Protein AF-A0A9E1PC03-F1 (afdb_monomer)

Mean predicted aligned error: 8.48 Å

Nearest PDB structures (foldseek):
  6hwp-assembly1_A  TM=2.638E-01  e=1.165E+00  synthetic construct
  6veh-assembly1_A  TM=3.473E-01  e=3.359E+00  synthetic construct
  7p0h-assembly2_B  TM=2.849E-01  e=3.219E+00  synthetic construct
  7q1f-assembly1_D  TM=3.311E-01  e=5.351E+00  synthetic construct

Solvent-accessible surface area (backbone atoms only — not comparable to full-atom values): 17949 Å² total; per-residue (Å²): 142,69,68,69,62,56,54,52,51,52,50,50,51,51,52,50,50,51,52,50,51,49,52,53,49,52,52,52,51,49,53,48,42,52,50,21,54,71,41,91,46,65,68,41,26,48,53,24,49,67,71,47,50,83,50,56,58,71,60,43,50,73,68,37,57,79,38,44,80,50,59,71,69,46,15,48,52,44,43,50,38,52,52,33,30,18,59,70,70,71,42,59,80,61,52,76,82,47,83,52,58,67,68,58,52,53,28,49,52,46,62,76,70,62,85,60,78,60,77,79,57,73,67,33,48,56,44,33,58,38,87,87,50,55,58,48,57,18,28,55,21,41,64,60,36,95,74,76,58,73,67,45,56,54,44,70,74,70,46,74,59,52,36,98,84,68,37,44,46,54,47,37,52,31,39,55,75,71,64,50,62,77,76,43,62,66,21,69,78,43,89,49,62,67,48,30,42,36,36,53,52,48,38,46,74,68,71,48,92,68,87,75,86,61,90,50,69,68,50,36,49,55,41,46,27,55,58,67,51,32,43,70,59,24,64,75,57,19,53,42,98,87,62,32,53,35,60,56,42,43,51,46,22,35,67,55,37,46,71,68,39,50,56,48,49,47,56,39,56,63,68,61,33,49,91,50,76,63,57,64,51,52,50,44,40,72,78,42,43,78,57,49,43,51,56,67,68,82,27,66,79,43,74,72,40,33,43,52,47,44,42,41,49,54,48,40,52,44,56,73,76,99

pLDDT: mean 88.09, std 9.36, range [45.97, 97.94]

Structure (mmCIF, N/CA/C/O backbone):
data_AF-A0A9E1PC03-F1
#
_entry.id   AF-A0A9E1PC03-F1
#
loop_
_atom_site.group_PDB
_atom_site.id
_atom_site.type_symbol
_atom_site.label_atom_id
_atom_site.label_alt_id
_atom_site.label_comp_id
_atom_site.label_asym_id
_atom_site.label_entity_id
_atom_site.label_seq_id
_atom_site.pdbx_PDB_ins_code
_atom_site.Cartn_x
_atom_site.Cartn_y
_atom_site.Cartn_z
_atom_site.occupancy
_atom_site.B_iso_or_equiv
_atom_site.auth_seq_id
_atom_site.auth_comp_id
_atom_site.auth_asym_id
_atom_site.auth_atom_id
_atom_site.pdbx_PDB_model_num
ATOM 1 N N . MET A 1 1 ? -4.722 28.183 -66.047 1.00 45.97 1 MET A N 1
ATOM 2 C CA . MET A 1 1 ? -3.967 27.018 -65.519 1.00 45.97 1 MET A CA 1
ATOM 3 C C . MET A 1 1 ? -2.567 27.393 -64.982 1.00 45.97 1 MET A C 1
ATOM 5 O O . MET A 1 1 ? -1.606 26.719 -65.313 1.00 45.97 1 MET A O 1
ATOM 9 N N . LYS A 1 2 ? -2.400 28.440 -64.149 1.00 49.91 2 LYS A N 1
ATOM 10 C CA . LYS A 1 2 ? -1.081 28.790 -63.550 1.00 49.91 2 LYS A CA 1
ATOM 11 C C . LYS A 1 2 ? -1.052 28.810 -62.011 1.00 49.91 2 LYS A C 1
ATOM 13 O O . LYS A 1 2 ? 0.023 28.731 -61.433 1.00 49.91 2 LYS A O 1
ATOM 18 N N . HIS A 1 3 ? -2.209 28.836 -61.342 1.00 50.75 3 HIS A N 1
ATOM 19 C CA . HIS A 1 3 ? -2.285 28.911 -59.874 1.00 50.75 3 HIS A CA 1
ATOM 20 C C . HIS A 1 3 ? -2.248 27.549 -59.160 1.00 50.75 3 HIS A C 1
ATOM 22 O O . HIS A 1 3 ? -1.838 27.482 -58.008 1.00 50.75 3 HIS A O 1
ATOM 28 N N . THR A 1 4 ? -2.596 26.451 -59.838 1.00 53.56 4 THR A N 1
ATOM 29 C CA . THR A 1 4 ? -2.569 25.097 -59.252 1.00 53.56 4 THR A CA 1
ATOM 30 C C . THR A 1 4 ? -1.152 24.537 -59.089 1.00 53.56 4 THR A C 1
ATOM 32 O O . THR A 1 4 ? -0.886 23.826 -58.126 1.00 53.56 4 THR A O 1
ATOM 35 N N . SER A 1 5 ? -0.212 24.902 -59.969 1.00 59.81 5 SER A N 1
ATOM 36 C CA . SER A 1 5 ? 1.187 24.449 -59.883 1.00 59.81 5 SER A CA 1
ATOM 37 C C . SER A 1 5 ? 1.949 25.108 -58.727 1.00 59.81 5 SER A C 1
ATOM 39 O O . SER A 1 5 ? 2.673 24.427 -58.010 1.00 59.81 5 SER A O 1
ATOM 41 N N . LEU A 1 6 ? 1.752 26.409 -58.501 1.00 58.31 6 LEU A N 1
ATOM 42 C CA . LEU A 1 6 ? 2.493 27.170 -57.488 1.00 58.31 6 LEU A CA 1
ATOM 43 C C . LEU A 1 6 ? 2.034 26.827 -56.060 1.00 58.31 6 LEU A C 1
ATOM 45 O O . LEU A 1 6 ? 2.862 26.685 -55.164 1.00 58.31 6 LEU A O 1
ATOM 49 N N . ALA A 1 7 ? 0.729 26.597 -55.875 1.00 64.44 7 ALA A N 1
ATOM 50 C CA . ALA A 1 7 ? 0.177 26.085 -54.622 1.00 64.44 7 ALA A CA 1
ATOM 51 C C . ALA A 1 7 ? 0.680 24.663 -54.310 1.00 64.44 7 ALA A C 1
ATOM 53 O O . ALA A 1 7 ? 1.061 24.389 -53.177 1.00 64.44 7 ALA A O 1
ATOM 54 N N . SER A 1 8 ? 0.763 23.781 -55.317 1.00 68.00 8 SER A N 1
ATOM 55 C CA . SER A 1 8 ? 1.315 22.431 -55.144 1.00 68.00 8 SER A CA 1
ATOM 56 C C . SER A 1 8 ? 2.792 22.453 -54.739 1.00 68.00 8 SER A C 1
ATOM 58 O O . SER A 1 8 ? 3.179 21.688 -53.865 1.00 68.00 8 SER A O 1
ATOM 60 N N . PHE A 1 9 ? 3.611 23.334 -55.325 1.00 70.00 9 PHE A N 1
ATOM 61 C CA . PHE A 1 9 ? 5.022 23.477 -54.942 1.00 70.00 9 PHE A CA 1
ATOM 62 C C . PHE A 1 9 ? 5.188 24.013 -53.516 1.00 70.00 9 PHE A C 1
ATOM 64 O O . PHE A 1 9 ? 6.003 23.489 -52.760 1.00 70.00 9 PHE A O 1
ATOM 71 N N . ALA A 1 10 ? 4.396 25.016 -53.126 1.00 74.50 10 ALA A N 1
ATOM 72 C CA . ALA A 1 10 ? 4.431 25.561 -51.772 1.00 74.50 10 ALA A CA 1
ATOM 73 C C . ALA A 1 10 ? 4.028 24.514 -50.719 1.00 74.50 10 ALA A C 1
ATOM 75 O O . ALA A 1 10 ? 4.697 24.389 -49.696 1.00 74.50 10 ALA A O 1
ATOM 76 N N . ILE A 1 11 ? 2.992 23.712 -50.993 1.00 77.81 11 ILE A N 1
ATOM 77 C CA . ILE A 1 11 ? 2.557 22.623 -50.105 1.00 77.81 11 ILE A CA 1
ATOM 78 C C . ILE A 1 11 ? 3.654 21.560 -49.966 1.00 77.81 11 ILE A C 1
ATOM 80 O O . ILE A 1 11 ? 3.961 21.158 -48.847 1.00 77.81 11 ILE A O 1
ATOM 84 N N . THR A 1 12 ? 4.299 21.149 -51.062 1.00 78.94 12 THR A N 1
ATOM 85 C CA . THR A 1 12 ? 5.400 20.172 -51.004 1.00 78.94 12 THR A CA 1
ATOM 86 C C . THR A 1 12 ? 6.582 20.684 -50.183 1.00 78.94 12 THR A C 1
ATOM 88 O O . THR A 1 12 ? 7.143 19.924 -49.399 1.00 78.94 12 THR A O 1
ATOM 91 N N . ILE A 1 13 ? 6.947 21.965 -50.313 1.00 79.50 13 ILE A N 1
ATOM 92 C CA . ILE A 1 13 ? 8.028 22.567 -49.517 1.00 79.50 13 ILE A CA 1
ATOM 93 C C . ILE A 1 13 ? 7.649 22.587 -48.033 1.00 79.50 13 ILE A C 1
ATOM 95 O O . ILE A 1 13 ? 8.456 22.182 -47.203 1.00 79.50 13 ILE A O 1
ATOM 99 N N . ILE A 1 14 ? 6.420 22.987 -47.693 1.00 81.06 14 ILE A N 1
ATOM 100 C CA . ILE A 1 14 ? 5.949 23.000 -46.301 1.00 81.06 14 ILE A CA 1
ATOM 101 C C . ILE A 1 14 ? 5.986 21.584 -45.715 1.00 81.06 14 ILE A C 1
ATOM 103 O O . ILE A 1 14 ? 6.599 21.388 -44.668 1.00 81.06 14 ILE A O 1
ATOM 107 N N . ILE A 1 15 ? 5.436 20.585 -46.413 1.00 81.38 15 ILE A N 1
ATOM 108 C CA . ILE A 1 15 ? 5.462 19.186 -45.960 1.00 81.38 15 ILE A CA 1
ATOM 109 C C . ILE A 1 15 ? 6.906 18.698 -45.793 1.00 81.38 15 ILE A C 1
ATOM 111 O O . ILE A 1 15 ? 7.236 18.137 -44.755 1.00 81.38 15 ILE A O 1
ATOM 115 N N . ALA A 1 16 ? 7.793 18.967 -46.755 1.00 78.31 16 ALA A N 1
ATOM 116 C CA . ALA A 1 16 ? 9.196 18.567 -46.667 1.00 78.31 16 ALA A CA 1
ATOM 117 C C . ALA A 1 16 ? 9.921 19.232 -45.485 1.00 78.31 16 ALA A C 1
ATOM 119 O O . ALA A 1 16 ? 10.676 18.566 -44.779 1.00 78.31 16 ALA A O 1
ATOM 120 N N . THR A 1 17 ? 9.668 20.519 -45.223 1.00 79.19 17 THR A N 1
ATOM 121 C CA . THR A 1 17 ? 10.241 21.219 -44.062 1.00 79.19 17 THR A CA 1
ATOM 122 C C . THR A 1 17 ? 9.685 20.699 -42.740 1.00 79.19 17 THR A C 1
ATOM 124 O O . THR A 1 17 ? 10.454 20.532 -41.798 1.00 79.19 17 THR A O 1
ATOM 127 N N . MET A 1 18 ? 8.391 20.367 -42.672 1.00 79.56 18 MET A N 1
ATOM 128 C CA . MET A 1 18 ? 7.786 19.747 -41.491 1.00 79.56 18 MET A CA 1
ATOM 129 C C . MET A 1 18 ? 8.346 18.343 -41.249 1.00 79.56 18 MET A C 1
ATOM 131 O O . MET A 1 18 ? 8.716 18.035 -40.122 1.00 79.56 18 MET A O 1
ATOM 135 N N . CYS A 1 19 ? 8.491 17.520 -42.292 1.00 79.75 19 CYS A N 1
ATOM 136 C CA . CYS A 1 19 ? 9.133 16.209 -42.191 1.00 79.75 19 CYS A CA 1
ATOM 137 C C . CYS A 1 19 ? 10.601 16.330 -41.763 1.00 79.75 19 CYS A C 1
ATOM 139 O O . CYS A 1 19 ? 11.041 15.586 -40.894 1.00 79.75 19 CYS A O 1
ATOM 141 N N . GLY A 1 20 ? 11.354 17.282 -42.323 1.00 75.19 20 GLY A N 1
ATOM 142 C CA . GLY A 1 20 ? 12.746 17.527 -41.942 1.00 75.19 20 GLY A CA 1
ATOM 143 C C . GLY A 1 20 ? 12.890 17.997 -40.493 1.00 75.19 20 GLY A C 1
ATOM 144 O O . GLY A 1 20 ? 13.751 17.499 -39.770 1.00 75.19 20 GLY A O 1
ATOM 145 N N . ALA A 1 21 ? 12.019 18.905 -40.042 1.00 77.69 21 ALA A N 1
ATOM 146 C CA . ALA A 1 21 ? 11.978 19.355 -38.653 1.00 77.69 21 ALA A CA 1
ATOM 147 C C . ALA A 1 21 ? 11.605 18.211 -37.700 1.00 77.69 21 ALA A C 1
ATOM 149 O O . ALA A 1 21 ? 12.232 18.064 -36.656 1.00 77.69 21 ALA A O 1
ATOM 150 N N . TRP A 1 22 ? 10.642 17.372 -38.085 1.00 78.06 22 TRP A N 1
ATOM 151 C CA . TRP A 1 22 ? 10.217 16.209 -37.309 1.00 78.06 22 TRP A CA 1
ATOM 152 C C . TRP A 1 22 ? 11.324 15.153 -37.189 1.00 78.06 22 TRP A C 1
ATOM 154 O O . TRP A 1 22 ? 11.622 14.708 -36.088 1.00 78.06 22 TRP A O 1
ATOM 164 N N . ILE A 1 23 ? 12.012 14.822 -38.287 1.00 79.75 23 ILE A N 1
ATOM 165 C CA . ILE A 1 23 ? 13.159 13.897 -38.268 1.00 79.75 23 ILE A CA 1
ATOM 166 C C . ILE A 1 23 ? 14.301 14.461 -37.414 1.00 79.75 23 ILE A C 1
ATOM 168 O O . ILE A 1 23 ? 14.889 13.738 -36.617 1.00 79.75 23 ILE A O 1
ATOM 172 N N . SER A 1 24 ? 14.611 15.753 -37.557 1.00 78.31 24 SER A N 1
ATOM 173 C CA . SER A 1 24 ? 15.651 16.412 -36.757 1.00 78.31 24 SER A CA 1
ATOM 174 C C . SER A 1 24 ? 15.318 16.390 -35.264 1.00 78.31 24 SER A C 1
ATOM 176 O O . SER A 1 24 ? 16.177 16.080 -34.441 1.00 78.31 24 SER A O 1
ATOM 178 N N . HIS A 1 25 ? 14.058 16.665 -34.917 1.00 81.69 25 HIS A N 1
ATOM 179 C CA . HIS A 1 25 ? 13.580 16.616 -33.542 1.00 81.69 25 HIS A CA 1
ATOM 180 C C . HIS A 1 25 ? 13.674 15.203 -32.959 1.00 81.69 25 HIS A C 1
ATOM 182 O O . HIS A 1 25 ? 14.291 15.036 -31.911 1.00 81.69 25 HIS A O 1
ATOM 188 N N . ASN A 1 26 ? 13.173 14.193 -33.676 1.00 80.44 26 ASN A N 1
ATOM 189 C CA . ASN A 1 26 ? 13.247 12.798 -33.240 1.00 80.44 26 ASN A CA 1
ATOM 190 C C . ASN A 1 26 ? 14.700 12.333 -33.073 1.00 80.44 26 ASN A C 1
ATOM 192 O O . ASN A 1 26 ? 15.013 11.650 -32.109 1.00 80.44 26 ASN A O 1
ATOM 196 N N . ASN A 1 27 ? 15.615 12.737 -33.962 1.00 82.31 27 ASN A N 1
ATOM 197 C CA . ASN A 1 27 ? 17.035 12.394 -33.833 1.00 82.31 27 ASN A CA 1
ATOM 198 C C . ASN A 1 27 ? 17.694 13.058 -32.613 1.00 82.31 27 ASN A C 1
ATOM 200 O O . ASN A 1 27 ? 18.573 12.468 -31.988 1.00 82.31 27 ASN A O 1
ATOM 204 N N . ALA A 1 28 ? 17.303 14.292 -32.283 1.00 82.00 28 ALA A N 1
ATOM 205 C CA . ALA A 1 28 ? 17.805 14.982 -31.099 1.00 82.00 28 ALA A CA 1
ATOM 206 C C . ALA A 1 28 ? 17.265 14.353 -29.805 1.00 82.00 28 ALA A C 1
ATOM 208 O O . ALA A 1 28 ? 18.014 14.201 -28.841 1.00 82.00 28 ALA A O 1
ATOM 209 N N . GLU A 1 29 ? 15.989 13.966 -29.798 1.00 86.25 29 GLU A N 1
ATOM 210 C CA . GLU A 1 29 ? 15.361 13.241 -28.693 1.00 86.25 29 GLU A CA 1
ATOM 211 C C . GLU A 1 29 ? 16.005 11.865 -28.491 1.00 86.25 29 GLU A C 1
ATOM 213 O O . GLU A 1 29 ? 16.394 11.526 -27.375 1.00 86.25 29 GLU A O 1
ATOM 218 N N . GLU A 1 30 ? 16.227 11.129 -29.579 1.00 86.44 30 GLU A N 1
ATOM 219 C CA . GLU A 1 30 ? 16.919 9.841 -29.592 1.00 86.44 30 GLU A CA 1
ATOM 220 C C . GLU A 1 30 ? 18.338 9.945 -29.014 1.00 86.44 30 GLU A C 1
ATOM 222 O O . GLU A 1 30 ? 18.732 9.162 -28.147 1.00 86.44 30 GLU A O 1
ATOM 227 N N . ALA A 1 31 ? 19.102 10.956 -29.440 1.00 86.75 31 ALA A N 1
ATOM 228 C CA . ALA A 1 31 ? 20.446 11.200 -28.929 1.00 86.75 31 ALA A CA 1
ATOM 229 C C . ALA A 1 31 ? 20.445 11.549 -27.431 1.00 86.75 31 ALA A C 1
ATOM 231 O O . ALA A 1 31 ? 21.341 11.123 -26.700 1.00 86.75 31 ALA A O 1
ATOM 232 N N . ASP A 1 32 ? 19.447 12.301 -26.957 1.00 90.81 32 ASP A N 1
ATOM 233 C CA . ASP A 1 32 ? 19.306 12.614 -25.535 1.00 90.81 32 ASP A CA 1
ATOM 234 C C . ASP A 1 32 ? 18.919 11.380 -24.711 1.00 90.81 32 ASP A C 1
ATOM 236 O O . ASP A 1 32 ? 19.525 11.132 -23.672 1.00 90.81 32 ASP A O 1
ATOM 240 N N . ILE A 1 33 ? 17.979 10.559 -25.189 1.00 89.81 33 ILE A N 1
ATOM 241 C CA . ILE A 1 33 ? 17.605 9.287 -24.553 1.00 89.81 33 ILE A CA 1
ATOM 242 C C . ILE A 1 33 ? 18.827 8.377 -24.440 1.00 89.81 33 ILE A C 1
ATOM 244 O O . ILE A 1 33 ? 19.131 7.870 -23.359 1.00 89.81 33 ILE A O 1
ATOM 248 N N . GLN A 1 34 ? 19.572 8.202 -25.531 1.00 90.19 34 GLN A N 1
ATOM 249 C CA . GLN A 1 34 ? 20.750 7.345 -25.528 1.00 90.19 34 GLN A CA 1
ATOM 250 C C . GLN A 1 34 ? 21.844 7.891 -24.602 1.00 90.19 34 GLN A C 1
ATOM 252 O O . GLN A 1 34 ? 22.492 7.116 -23.897 1.00 90.19 34 GLN A O 1
ATOM 257 N N . ARG A 1 35 ? 22.011 9.218 -24.528 1.00 92.88 35 ARG A N 1
ATOM 258 C CA . ARG A 1 35 ? 22.908 9.878 -23.566 1.00 92.88 35 ARG A CA 1
ATOM 259 C C . ARG A 1 35 ? 22.486 9.620 -22.118 1.00 92.88 35 ARG A C 1
ATOM 261 O O . ARG A 1 35 ? 23.346 9.362 -21.285 1.00 92.88 35 ARG A O 1
ATOM 268 N N . LEU A 1 36 ? 21.189 9.680 -21.816 1.00 93.25 36 LEU A N 1
ATOM 269 C CA . LEU A 1 36 ? 20.661 9.440 -20.470 1.00 93.25 36 LEU A CA 1
ATOM 270 C C . LEU A 1 36 ? 20.852 7.979 -20.044 1.00 93.25 36 LEU A C 1
ATOM 272 O O . LEU A 1 36 ? 21.386 7.717 -18.969 1.00 93.25 36 LEU A O 1
ATOM 276 N N . LEU A 1 37 ? 20.494 7.027 -20.909 1.00 92.00 37 LEU A N 1
ATOM 277 C CA . LEU A 1 37 ? 20.611 5.591 -20.627 1.00 92.00 37 LEU A CA 1
ATOM 278 C C . LEU A 1 37 ? 22.071 5.120 -20.519 1.00 92.00 37 LEU A C 1
ATOM 280 O O . LEU A 1 37 ? 22.373 4.231 -19.727 1.00 92.00 37 LEU A O 1
ATOM 284 N N . SER A 1 38 ? 22.984 5.720 -21.291 1.00 90.44 38 SER A N 1
ATOM 285 C CA . SER A 1 38 ? 24.424 5.402 -21.251 1.00 90.44 38 SER A CA 1
ATOM 286 C C . SER A 1 38 ? 25.208 6.165 -20.177 1.00 90.44 38 SER A C 1
ATOM 288 O O . SER A 1 38 ? 26.404 5.919 -20.006 1.00 90.44 38 SER A O 1
ATOM 290 N N . SER A 1 39 ? 24.559 7.078 -19.444 1.00 90.75 39 SER A N 1
ATOM 291 C CA . SER A 1 39 ? 25.182 7.809 -18.339 1.00 90.75 39 SER A CA 1
ATOM 292 C C . SER A 1 39 ? 25.609 6.855 -17.223 1.00 90.75 39 SER A C 1
ATOM 294 O O . SER A 1 39 ? 24.979 5.831 -16.975 1.00 90.75 39 SER A O 1
ATOM 296 N N . THR A 1 40 ? 26.672 7.210 -16.504 1.00 88.56 40 THR A N 1
ATOM 297 C CA . THR A 1 40 ? 27.103 6.495 -15.294 1.00 88.56 40 THR A CA 1
ATOM 298 C C . THR A 1 40 ? 26.310 6.908 -14.054 1.00 88.56 40 THR A C 1
ATOM 300 O O . THR A 1 40 ? 26.443 6.285 -13.001 1.00 88.56 40 THR A O 1
ATOM 303 N N . ALA A 1 41 ? 25.499 7.965 -14.149 1.00 91.56 41 ALA A N 1
ATOM 304 C CA . ALA A 1 41 ? 24.685 8.450 -13.048 1.00 91.56 41 ALA A CA 1
ATOM 305 C C . ALA A 1 41 ? 23.321 7.746 -13.011 1.00 91.56 41 ALA A C 1
ATOM 307 O O . ALA A 1 41 ? 22.536 7.841 -13.952 1.00 91.56 41 ALA A O 1
ATOM 308 N N . THR A 1 42 ? 22.985 7.139 -11.867 1.00 91.94 42 THR A N 1
ATOM 309 C CA . THR A 1 42 ? 21.686 6.484 -11.616 1.00 91.94 42 THR A CA 1
ATOM 310 C C . THR A 1 42 ? 20.499 7.395 -11.946 1.00 91.94 42 THR A C 1
ATOM 312 O O . THR A 1 42 ? 19.517 6.945 -12.520 1.00 91.94 42 THR A O 1
ATOM 315 N N . ILE A 1 43 ? 20.580 8.685 -11.596 1.00 91.88 43 ILE A N 1
ATOM 316 C CA . ILE A 1 43 ? 19.494 9.656 -11.817 1.00 91.88 43 ILE A CA 1
ATOM 317 C C . ILE A 1 43 ? 19.219 9.842 -13.314 1.00 91.88 43 ILE A C 1
ATOM 319 O O . ILE A 1 43 ? 18.060 9.839 -13.725 1.00 91.88 43 ILE A O 1
ATOM 323 N N . ASP A 1 44 ? 20.273 9.956 -14.121 1.00 91.56 44 ASP A N 1
ATOM 324 C CA . ASP A 1 44 ? 20.150 10.120 -15.569 1.00 91.56 44 ASP A CA 1
ATOM 325 C C . ASP A 1 44 ? 19.571 8.858 -16.210 1.00 91.56 44 ASP A C 1
ATOM 327 O O . ASP A 1 44 ? 18.666 8.947 -17.037 1.00 91.56 44 ASP A O 1
ATOM 331 N N . GLN A 1 45 ? 20.033 7.679 -15.783 1.00 92.88 45 GLN A N 1
ATOM 332 C CA . GLN A 1 45 ? 19.528 6.402 -16.288 1.00 92.88 45 GLN A CA 1
ATOM 333 C C . GLN A 1 45 ? 18.042 6.215 -15.961 1.00 92.88 45 GLN A C 1
ATOM 335 O O . GLN A 1 45 ? 17.267 5.832 -16.835 1.00 92.88 45 GLN A O 1
ATOM 340 N N . LEU A 1 46 ? 17.617 6.545 -14.736 1.00 92.62 46 LEU A N 1
ATOM 341 C CA . LEU A 1 46 ? 16.204 6.513 -14.342 1.00 92.62 46 LEU A CA 1
ATOM 342 C C . LEU A 1 46 ? 15.359 7.495 -15.164 1.00 92.62 46 LEU A C 1
ATOM 344 O O . LEU A 1 46 ? 14.271 7.133 -15.606 1.00 92.62 46 LEU A O 1
ATOM 348 N N . ALA A 1 47 ? 15.868 8.704 -15.420 1.00 91.56 47 ALA A N 1
ATOM 349 C CA . ALA A 1 47 ? 15.197 9.672 -16.286 1.00 91.56 47 ALA A CA 1
ATOM 350 C C . ALA A 1 47 ? 15.096 9.173 -17.738 1.00 91.56 47 ALA A C 1
ATOM 352 O O . ALA A 1 47 ? 14.078 9.385 -18.394 1.00 91.56 47 ALA A O 1
ATOM 353 N N . GLY A 1 48 ? 16.125 8.480 -18.232 1.00 93.06 48 GLY A N 1
ATOM 354 C CA . GLY A 1 48 ? 16.109 7.825 -19.537 1.00 93.06 48 GLY A CA 1
ATOM 355 C C . GLY A 1 48 ? 15.033 6.742 -19.630 1.00 93.06 48 GLY A C 1
ATOM 356 O O . GLY A 1 48 ? 14.253 6.754 -20.576 1.00 93.06 48 GLY A O 1
ATOM 357 N N . ILE A 1 49 ? 14.947 5.852 -18.632 1.00 93.62 49 ILE A N 1
ATOM 358 C CA . ILE A 1 49 ? 13.930 4.784 -18.563 1.00 93.62 49 ILE A CA 1
ATOM 359 C C . ILE A 1 49 ? 12.519 5.380 -18.588 1.00 93.62 49 ILE A C 1
ATOM 361 O O . ILE A 1 49 ? 11.666 4.922 -19.347 1.00 93.62 49 ILE A O 1
ATOM 365 N N . GLU A 1 50 ? 12.289 6.433 -17.805 1.00 91.75 50 GLU A N 1
ATOM 366 C CA . GLU A 1 50 ? 10.994 7.110 -17.724 1.00 91.75 50 GLU A CA 1
ATOM 367 C C . GLU A 1 50 ? 10.554 7.705 -19.071 1.00 91.75 50 GLU A C 1
ATOM 369 O O . GLU A 1 50 ? 9.370 7.667 -19.397 1.00 91.75 50 GLU A O 1
ATOM 374 N N . LYS A 1 51 ? 11.496 8.194 -19.891 1.00 91.56 51 LYS A N 1
ATOM 375 C CA . LYS A 1 51 ? 11.195 8.694 -21.242 1.00 91.56 51 LYS A CA 1
ATOM 376 C C . LYS A 1 51 ? 10.758 7.586 -22.202 1.00 91.56 51 LYS A C 1
ATOM 378 O O . LYS A 1 51 ? 9.884 7.822 -23.030 1.00 91.56 51 LYS A O 1
ATOM 383 N N . ILE A 1 52 ? 11.346 6.393 -22.097 1.00 92.50 52 ILE A N 1
ATOM 384 C CA . ILE A 1 52 ? 11.132 5.313 -23.075 1.00 92.50 52 ILE A CA 1
ATOM 385 C C . ILE A 1 52 ? 10.097 4.272 -22.657 1.00 92.50 52 ILE A C 1
ATOM 387 O O . ILE A 1 52 ? 9.711 3.463 -23.491 1.00 92.50 52 ILE A O 1
ATOM 391 N N . LYS A 1 53 ? 9.600 4.268 -21.412 1.00 89.88 53 LYS A N 1
ATOM 392 C CA . LYS A 1 53 ? 8.678 3.227 -20.896 1.00 89.88 53 LYS A CA 1
ATOM 393 C C . LYS A 1 53 ? 7.393 3.018 -21.720 1.00 89.88 53 LYS A C 1
ATOM 395 O O . LYS A 1 53 ? 6.717 1.992 -21.610 1.00 89.88 53 LYS A O 1
ATOM 400 N N . HIS A 1 54 ? 7.042 3.992 -22.554 1.00 88.88 54 HIS A N 1
ATOM 401 C CA . HIS A 1 54 ? 5.885 3.946 -23.444 1.00 88.88 54 HIS A CA 1
ATOM 402 C C . HIS A 1 54 ? 6.187 3.357 -24.833 1.00 88.88 54 HIS A C 1
ATOM 404 O O . HIS A 1 54 ? 5.253 3.097 -25.588 1.00 88.88 54 HIS A O 1
ATOM 410 N N . GLU A 1 55 ? 7.457 3.124 -25.173 1.00 91.25 55 GLU A N 1
ATOM 411 C CA . GLU A 1 55 ? 7.866 2.494 -26.431 1.00 91.25 55 GLU A CA 1
ATOM 412 C C . GLU A 1 55 ? 7.450 1.017 -26.503 1.00 91.25 55 GLU A C 1
ATOM 414 O O . GLU A 1 55 ? 7.149 0.386 -25.486 1.00 91.25 55 GLU A O 1
ATOM 419 N N . SER A 1 56 ? 7.460 0.464 -27.722 1.00 93.56 56 SER A N 1
ATOM 420 C CA . SER A 1 56 ? 7.182 -0.954 -27.989 1.00 93.56 56 SER A CA 1
ATOM 421 C C . SER A 1 56 ? 8.127 -1.888 -27.233 1.00 93.56 56 SER A C 1
ATOM 423 O O . SER A 1 56 ? 9.294 -1.532 -27.031 1.00 93.56 56 SER A O 1
ATOM 425 N N . PHE A 1 57 ? 7.677 -3.107 -26.931 1.00 93.12 57 PHE A N 1
ATOM 426 C CA . PHE A 1 57 ? 8.473 -4.092 -26.196 1.00 93.12 57 PHE A CA 1
ATOM 427 C C . PHE A 1 57 ? 9.855 -4.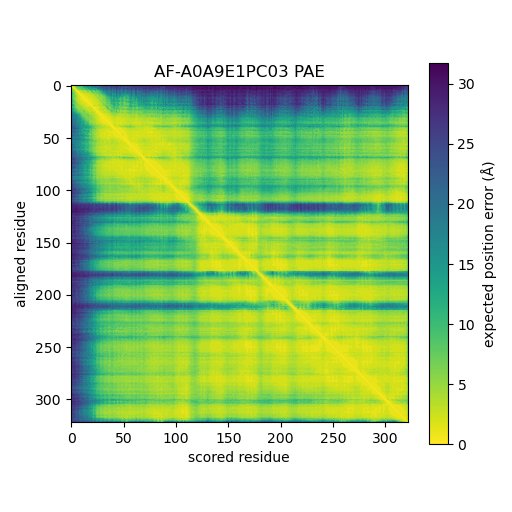341 -26.815 1.00 93.12 57 PHE A C 1
ATOM 429 O O . PHE A 1 57 ? 10.855 -4.242 -26.110 1.00 93.12 57 PHE A O 1
ATOM 436 N N . ASP A 1 58 ? 9.942 -4.549 -28.132 1.00 93.00 58 ASP A N 1
ATOM 437 C CA . ASP A 1 58 ? 11.221 -4.790 -28.823 1.00 93.00 58 ASP A CA 1
ATOM 438 C C . ASP A 1 58 ? 12.211 -3.625 -28.655 1.00 93.00 58 ASP A C 1
ATOM 440 O O . ASP A 1 58 ? 13.407 -3.827 -28.432 1.00 93.00 58 ASP A O 1
ATOM 444 N N . SER A 1 59 ? 11.711 -2.388 -28.724 1.00 92.12 59 SER A N 1
ATOM 445 C CA . SER A 1 59 ? 12.530 -1.186 -28.523 1.00 92.12 59 SER A CA 1
ATOM 446 C C . SER A 1 59 ? 13.050 -1.108 -27.088 1.00 92.12 59 SER A C 1
ATOM 448 O O . SER A 1 59 ? 14.245 -0.904 -26.862 1.00 92.12 59 SER A O 1
ATOM 450 N N . LEU A 1 60 ? 12.175 -1.363 -26.110 1.00 93.69 60 LEU A N 1
ATOM 451 C CA . LEU A 1 60 ? 12.561 -1.405 -24.704 1.00 93.69 60 LEU A CA 1
ATOM 452 C C . LEU A 1 60 ? 13.589 -2.498 -24.425 1.00 93.69 60 LEU A C 1
ATOM 454 O O . LEU A 1 60 ? 14.574 -2.227 -23.745 1.00 93.69 60 LEU A O 1
ATOM 458 N N . VAL A 1 61 ? 13.414 -3.706 -24.965 1.00 93.19 61 VAL A N 1
ATOM 459 C CA . VAL A 1 61 ? 14.379 -4.803 -24.808 1.00 93.19 61 VAL A CA 1
ATOM 460 C C . VAL A 1 61 ? 15.753 -4.383 -25.322 1.00 93.19 61 VAL A C 1
ATOM 462 O O . VAL A 1 61 ? 16.740 -4.519 -24.597 1.00 93.19 61 VAL A O 1
ATOM 465 N N . ASN A 1 62 ? 15.826 -3.805 -26.522 1.00 92.12 62 ASN A N 1
ATOM 466 C CA . ASN A 1 62 ? 17.094 -3.367 -27.109 1.00 92.12 62 ASN A CA 1
ATOM 467 C C . ASN A 1 62 ? 17.804 -2.302 -26.259 1.00 92.12 62 ASN A C 1
ATOM 469 O O . ASN A 1 62 ? 19.027 -2.333 -26.120 1.00 92.12 62 ASN A O 1
ATOM 473 N N . ARG A 1 63 ? 17.047 -1.367 -25.675 1.00 92.06 63 ARG A N 1
ATOM 474 C CA . ARG A 1 63 ? 17.592 -0.235 -24.909 1.00 92.06 63 ARG A CA 1
ATOM 475 C C . ARG A 1 63 ? 17.898 -0.567 -23.449 1.00 92.06 63 ARG A C 1
ATOM 477 O O . ARG A 1 63 ? 18.857 -0.036 -22.896 1.00 92.06 63 ARG A O 1
ATOM 484 N N . LEU A 1 64 ? 17.080 -1.408 -22.818 1.00 93.81 64 LEU A N 1
ATOM 485 C CA . LEU A 1 64 ? 17.116 -1.668 -21.377 1.00 93.81 64 LEU A CA 1
ATOM 486 C C . LEU A 1 64 ? 17.893 -2.923 -20.994 1.00 93.81 64 LEU A C 1
ATOM 488 O O . LEU A 1 64 ? 18.332 -3.009 -19.850 1.00 93.81 64 LEU A O 1
ATOM 492 N N . SER A 1 65 ? 18.119 -3.865 -21.917 1.00 91.62 65 SER A N 1
ATOM 493 C CA . SER A 1 65 ? 18.902 -5.079 -21.628 1.00 91.62 65 SER A CA 1
ATOM 494 C C . SER A 1 65 ? 20.264 -4.797 -20.969 1.00 91.62 65 SER A C 1
ATOM 496 O O . SER A 1 65 ? 20.572 -5.465 -19.982 1.00 91.62 65 SER A O 1
ATOM 498 N N . PRO A 1 66 ? 21.054 -3.787 -21.402 1.00 90.81 66 PRO A N 1
ATOM 499 C CA . PRO A 1 66 ? 22.326 -3.457 -20.749 1.00 90.81 66 PRO A CA 1
ATOM 500 C C . PRO A 1 66 ? 22.180 -2.961 -19.302 1.00 90.81 66 PRO A C 1
ATOM 502 O O . PRO A 1 66 ? 23.131 -3.018 -18.529 1.00 90.81 66 PRO A O 1
ATOM 505 N N . LEU A 1 67 ? 21.002 -2.452 -18.928 1.00 91.62 67 LEU A N 1
ATOM 506 C CA . LEU A 1 67 ? 20.731 -1.884 -17.608 1.00 91.62 67 LEU A CA 1
ATOM 507 C C . LEU A 1 67 ? 20.236 -2.926 -16.599 1.00 91.62 67 LEU A C 1
ATOM 509 O O . LEU A 1 67 ? 20.226 -2.643 -15.400 1.00 91.62 67 LEU A O 1
ATOM 513 N N . LEU A 1 68 ? 19.868 -4.132 -17.044 1.00 89.50 68 LEU A N 1
ATOM 514 C CA . LEU A 1 68 ? 19.371 -5.199 -16.165 1.00 89.50 68 LEU A CA 1
ATOM 515 C C . LEU A 1 68 ? 20.427 -5.698 -15.168 1.00 89.50 68 LEU A C 1
ATOM 517 O O . LEU A 1 68 ? 20.075 -6.149 -14.082 1.00 89.50 68 LEU A O 1
ATOM 521 N N . GLU A 1 69 ? 21.709 -5.567 -15.509 1.00 87.56 69 GLU A N 1
ATOM 522 C CA . GLU A 1 69 ? 22.848 -5.978 -14.673 1.00 87.56 69 GLU A CA 1
ATOM 523 C C . GLU A 1 69 ? 23.557 -4.789 -13.996 1.00 87.56 69 GLU A C 1
ATOM 525 O O . GLU A 1 69 ? 24.639 -4.936 -13.429 1.00 87.56 69 GLU A O 1
ATOM 530 N N . SER A 1 70 ? 22.963 -3.594 -14.074 1.00 87.56 70 SER A N 1
ATOM 531 C CA . SER A 1 70 ? 23.540 -2.360 -13.535 1.00 87.56 70 SER A CA 1
ATOM 532 C C . SER A 1 70 ? 23.228 -2.163 -12.040 1.00 87.56 70 SER A C 1
ATOM 534 O O . SER A 1 70 ? 22.974 -3.119 -11.305 1.00 87.56 70 SER A O 1
ATOM 536 N N . ASP A 1 71 ? 23.270 -0.914 -11.562 1.00 90.38 71 ASP A N 1
ATOM 537 C CA . ASP A 1 71 ? 22.888 -0.578 -10.191 1.00 90.38 71 ASP A CA 1
ATOM 538 C C . ASP A 1 71 ? 21.490 -1.141 -9.852 1.00 90.38 71 ASP A C 1
ATOM 540 O O . ASP A 1 71 ? 20.569 -1.021 -10.669 1.00 90.38 71 ASP A O 1
ATOM 544 N N . PRO A 1 72 ? 21.277 -1.708 -8.647 1.00 89.12 72 PRO A N 1
ATOM 545 C CA . PRO A 1 72 ? 20.012 -2.341 -8.281 1.00 89.12 72 PRO A CA 1
ATOM 546 C C . PRO A 1 72 ? 18.767 -1.469 -8.483 1.00 89.12 72 PRO A C 1
ATOM 548 O O . PRO A 1 72 ? 17.700 -2.002 -8.796 1.00 89.12 72 PRO A O 1
ATOM 551 N N . LYS A 1 73 ? 18.867 -0.142 -8.313 1.00 88.81 73 LYS A N 1
ATOM 552 C CA . LYS A 1 73 ? 17.730 0.767 -8.530 1.00 88.81 73 LYS A CA 1
ATOM 553 C C . LYS A 1 73 ? 17.392 0.905 -10.009 1.00 88.81 73 LYS A C 1
ATOM 555 O O . LYS A 1 73 ? 16.217 0.912 -10.370 1.00 88.81 73 LYS A O 1
ATOM 560 N N . VAL A 1 74 ? 18.411 0.995 -10.857 1.00 91.62 74 VAL A N 1
ATOM 561 C CA . VAL A 1 74 ? 18.252 1.124 -12.310 1.00 91.62 74 VAL A CA 1
ATOM 562 C C . VAL A 1 74 ? 17.752 -0.189 -12.896 1.00 91.62 74 VAL A C 1
ATOM 564 O O . VAL A 1 74 ? 16.757 -0.187 -13.617 1.00 91.62 74 VAL A O 1
ATOM 567 N N . ALA A 1 75 ? 18.355 -1.310 -12.495 1.00 91.56 75 ALA A N 1
ATOM 568 C CA . ALA A 1 75 ? 17.911 -2.646 -12.871 1.00 91.56 75 ALA A CA 1
ATOM 569 C C . ALA A 1 75 ? 16.440 -2.890 -12.489 1.00 91.56 75 ALA A C 1
ATOM 571 O O . ALA A 1 75 ? 15.677 -3.423 -13.293 1.00 91.56 75 ALA A O 1
ATOM 572 N N . ASN A 1 76 ? 16.009 -2.445 -11.299 1.00 90.12 76 ASN A N 1
ATOM 573 C CA . ASN A 1 76 ? 14.603 -2.503 -10.883 1.00 90.12 76 ASN A CA 1
ATOM 574 C C . ASN A 1 76 ? 13.678 -1.720 -11.802 1.00 90.12 76 ASN A C 1
ATOM 576 O O . ASN A 1 76 ? 12.663 -2.252 -12.243 1.00 90.12 76 ASN A O 1
ATOM 580 N N . SER A 1 77 ? 14.024 -0.465 -12.073 1.00 90.62 77 SER A N 1
ATOM 581 C CA . SER A 1 77 ? 13.212 0.400 -12.924 1.00 90.62 77 SER A CA 1
ATOM 582 C C . SER A 1 77 ? 13.106 -0.166 -14.345 1.00 90.62 77 SER A C 1
ATOM 584 O O . SER A 1 77 ? 12.011 -0.274 -14.892 1.00 90.62 77 SER A O 1
ATOM 586 N N . ALA A 1 78 ? 14.222 -0.649 -14.899 1.00 92.81 78 ALA A N 1
ATOM 587 C CA . ALA A 1 78 ? 14.260 -1.295 -16.206 1.00 92.81 78 ALA A CA 1
ATOM 588 C C . ALA A 1 78 ? 13.413 -2.580 -16.246 1.00 92.81 78 ALA A C 1
ATOM 590 O O . ALA A 1 78 ? 12.614 -2.763 -17.165 1.00 92.81 78 ALA A O 1
ATOM 591 N N . CYS A 1 79 ? 13.531 -3.447 -15.232 1.00 93.00 79 CYS A N 1
ATOM 592 C CA . CYS A 1 79 ? 12.703 -4.648 -15.112 1.00 93.00 79 CYS A CA 1
ATOM 593 C C . CYS A 1 79 ? 11.209 -4.304 -15.041 1.00 93.00 79 CYS A C 1
ATOM 595 O O . CYS A 1 79 ? 10.408 -4.934 -15.729 1.00 93.00 79 CYS A O 1
ATOM 597 N N . ASN A 1 80 ? 10.829 -3.309 -14.235 1.00 92.69 80 ASN A N 1
ATOM 598 C CA . ASN A 1 80 ? 9.437 -2.886 -14.089 1.00 92.69 80 ASN A CA 1
ATOM 599 C C . ASN A 1 80 ? 8.877 -2.337 -15.406 1.00 92.69 80 ASN A C 1
ATOM 601 O O . ASN A 1 80 ? 7.788 -2.744 -15.802 1.00 92.69 80 ASN A O 1
ATOM 605 N N . ALA A 1 81 ? 9.638 -1.498 -16.119 1.00 92.69 81 ALA A N 1
ATOM 606 C CA . ALA A 1 81 ? 9.240 -0.964 -17.421 1.00 92.69 81 ALA A CA 1
ATOM 607 C C . ALA A 1 81 ? 9.031 -2.079 -18.464 1.00 92.69 81 ALA A C 1
ATOM 609 O O . ALA A 1 81 ? 8.033 -2.076 -19.187 1.00 92.69 81 ALA A O 1
ATOM 610 N N . LEU A 1 82 ? 9.927 -3.073 -18.508 1.00 94.31 82 LEU A N 1
ATOM 611 C CA . LEU A 1 82 ? 9.786 -4.238 -19.391 1.00 94.31 82 LEU A CA 1
ATOM 612 C C . LEU A 1 82 ? 8.563 -5.086 -19.036 1.00 94.31 82 LEU A C 1
ATOM 614 O O . LEU A 1 82 ? 7.827 -5.495 -19.929 1.00 94.31 82 LEU A O 1
ATOM 618 N N . VAL A 1 83 ? 8.323 -5.339 -17.749 1.00 93.62 83 VAL A N 1
ATOM 619 C CA . VAL A 1 83 ? 7.170 -6.123 -17.278 1.00 93.62 83 VAL A CA 1
ATOM 620 C C . VAL A 1 83 ? 5.854 -5.400 -17.564 1.00 93.62 83 VAL A C 1
ATOM 622 O O . VAL A 1 83 ? 4.926 -6.012 -18.090 1.00 93.62 83 VAL A O 1
ATOM 625 N N . GLN A 1 84 ? 5.779 -4.097 -17.289 1.00 92.50 84 GLN A N 1
ATOM 626 C CA . GLN A 1 84 ? 4.617 -3.260 -17.595 1.00 92.50 84 GLN A CA 1
ATOM 627 C C . GLN A 1 84 ? 4.318 -3.258 -19.099 1.00 92.50 84 GLN A C 1
ATOM 629 O O . GLN A 1 84 ? 3.180 -3.490 -19.515 1.00 92.50 84 GLN A O 1
ATOM 634 N N . CYS A 1 85 ? 5.346 -3.075 -19.931 1.00 92.25 85 CYS A N 1
ATOM 635 C CA . CYS A 1 85 ? 5.215 -3.166 -21.381 1.00 92.25 85 CYS A CA 1
ATOM 636 C C . CYS A 1 85 ? 4.755 -4.565 -21.826 1.00 92.25 85 CYS A C 1
ATOM 638 O O . CYS A 1 85 ? 3.821 -4.687 -22.619 1.00 92.25 85 CYS A O 1
ATOM 640 N N . ALA A 1 86 ? 5.318 -5.625 -21.239 1.00 92.69 86 ALA A N 1
ATOM 641 C CA . ALA A 1 86 ? 4.934 -6.996 -21.547 1.00 92.69 86 ALA A CA 1
ATOM 642 C C . ALA A 1 86 ? 3.468 -7.299 -21.208 1.00 92.69 86 ALA A C 1
ATOM 644 O O . ALA A 1 86 ? 2.805 -8.045 -21.931 1.00 92.69 86 ALA A O 1
ATOM 645 N N . PHE A 1 87 ? 2.927 -6.706 -20.141 1.00 91.44 87 PHE A N 1
ATOM 646 C CA . PHE A 1 87 ? 1.496 -6.774 -19.851 1.00 91.44 87 PHE A CA 1
ATOM 647 C C . PHE A 1 87 ? 0.659 -5.989 -20.859 1.00 91.44 87 PHE A C 1
ATOM 649 O O . PHE A 1 87 ? -0.339 -6.510 -21.366 1.00 91.44 87 PHE A O 1
ATOM 656 N N . ARG A 1 88 ? 1.067 -4.756 -21.184 1.00 90.38 88 ARG A N 1
ATOM 657 C CA . ARG A 1 88 ? 0.379 -3.888 -22.150 1.00 90.38 88 ARG A CA 1
ATOM 658 C C . ARG A 1 88 ? 0.249 -4.556 -23.520 1.00 90.38 88 ARG A C 1
ATOM 660 O O . ARG A 1 88 ? -0.836 -4.545 -24.104 1.00 90.38 88 ARG A O 1
ATOM 667 N N . GLU A 1 89 ? 1.324 -5.188 -23.981 1.00 92.44 89 GLU A N 1
ATOM 668 C CA . GLU A 1 89 ? 1.437 -5.855 -25.286 1.00 92.44 89 GLU A CA 1
ATOM 669 C C . GLU A 1 89 ? 1.104 -7.356 -25.232 1.00 92.44 89 GLU A C 1
ATOM 671 O O . GLU A 1 89 ? 1.149 -8.046 -26.247 1.00 92.44 89 GLU A O 1
ATOM 676 N N . SER A 1 90 ? 0.690 -7.869 -24.066 1.00 90.06 90 SER A N 1
ATOM 677 C CA . SER A 1 90 ? 0.314 -9.279 -23.860 1.00 90.06 90 SER A CA 1
ATOM 678 C C . SER A 1 90 ? 1.416 -10.283 -24.253 1.00 90.06 90 SER A C 1
ATOM 680 O O . SER A 1 90 ? 1.135 -11.399 -24.694 1.00 90.06 90 SER A O 1
ATOM 682 N N . CYS A 1 91 ? 2.683 -9.910 -24.061 1.00 92.00 91 CYS A N 1
ATOM 683 C CA . CYS A 1 91 ? 3.868 -10.686 -24.427 1.00 92.00 91 CYS A CA 1
ATOM 684 C C . CYS A 1 91 ? 4.707 -11.146 -23.217 1.00 92.00 91 CYS A C 1
ATOM 686 O O . CYS A 1 91 ? 5.892 -11.421 -23.354 1.00 92.00 91 CYS A O 1
ATOM 688 N N . VAL A 1 92 ? 4.093 -11.330 -22.039 1.00 91.75 92 VAL A N 1
ATOM 689 C CA . VAL A 1 92 ? 4.751 -11.790 -20.788 1.00 91.75 92 VAL A CA 1
ATOM 690 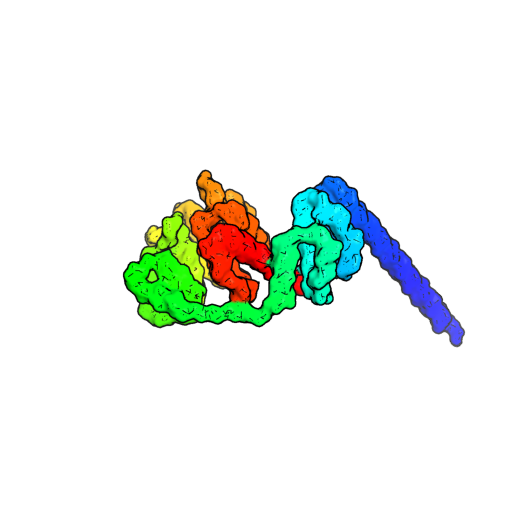C C . VAL A 1 92 ? 5.653 -13.023 -20.975 1.00 91.75 92 VAL A C 1
ATOM 692 O O . VAL A 1 92 ? 6.676 -13.146 -20.309 1.00 91.75 92 VAL A O 1
ATOM 695 N N . HIS A 1 93 ? 5.319 -13.924 -21.903 1.00 91.31 93 HIS A N 1
ATOM 696 C CA . HIS A 1 93 ? 6.133 -15.101 -22.232 1.00 91.31 93 HIS A CA 1
ATOM 697 C C . HIS A 1 93 ? 7.531 -14.763 -22.790 1.00 91.31 93 HIS A C 1
ATOM 699 O O . HIS A 1 93 ? 8.436 -15.585 -22.697 1.00 91.31 93 HIS A O 1
ATOM 705 N N . GLN A 1 94 ? 7.728 -13.573 -23.362 1.00 92.06 94 GLN A N 1
ATOM 706 C CA . GLN A 1 94 ? 9.015 -13.131 -23.908 1.00 92.06 94 GLN A CA 1
ATOM 707 C C . GLN A 1 94 ? 9.998 -12.690 -22.816 1.00 92.06 94 GLN A C 1
ATOM 709 O O . GLN A 1 94 ? 11.205 -12.685 -23.048 1.00 92.06 94 GLN A O 1
ATOM 714 N N . LEU A 1 95 ? 9.512 -12.399 -21.602 1.00 91.94 95 LEU A N 1
ATOM 715 C CA . LEU A 1 95 ? 10.361 -12.037 -20.462 1.00 91.94 95 LEU A CA 1
ATOM 716 C C . LEU A 1 95 ? 11.318 -13.166 -20.046 1.00 91.94 95 LEU A C 1
ATOM 718 O O . LEU A 1 95 ? 12.331 -12.893 -19.413 1.00 91.94 95 LEU A O 1
ATOM 722 N N . ASP A 1 96 ? 11.030 -14.416 -20.424 1.00 90.00 96 ASP A N 1
ATOM 723 C CA . ASP A 1 96 ? 11.875 -15.584 -20.136 1.00 90.00 96 ASP A CA 1
ATOM 724 C C . ASP A 1 96 ? 13.262 -15.526 -20.775 1.00 90.00 96 ASP A C 1
ATOM 726 O O . ASP A 1 96 ? 14.182 -16.209 -20.329 1.00 90.00 96 ASP A O 1
ATOM 730 N N . GLN A 1 97 ? 13.411 -14.724 -21.826 1.00 88.50 97 GLN A N 1
ATOM 731 C CA . GLN A 1 97 ? 14.668 -14.569 -22.553 1.00 88.50 97 GLN A CA 1
ATOM 732 C C . GLN A 1 97 ? 15.554 -13.468 -21.954 1.00 88.50 97 GLN A C 1
ATOM 734 O O . GLN A 1 97 ? 16.663 -13.243 -22.432 1.00 88.50 97 GLN A O 1
ATOM 739 N N . LEU A 1 98 ? 15.066 -12.772 -20.924 1.00 89.38 98 LEU A N 1
ATOM 740 C CA . LEU A 1 98 ? 15.700 -11.602 -20.333 1.00 89.38 98 LEU A CA 1
ATOM 741 C C . LEU A 1 98 ? 16.148 -11.898 -18.899 1.00 89.38 98 LEU A C 1
ATOM 743 O O . LEU A 1 98 ? 15.530 -12.686 -18.183 1.00 89.38 98 LEU A O 1
ATOM 747 N N . HIS A 1 99 ? 17.187 -11.201 -18.439 1.00 88.50 99 HIS A N 1
ATOM 748 C CA . HIS A 1 99 ? 17.676 -11.276 -17.057 1.00 88.50 99 HIS A CA 1
ATOM 749 C C . HIS A 1 99 ? 16.775 -10.487 -16.084 1.00 88.50 99 HIS A C 1
ATOM 751 O O . HIS A 1 99 ? 17.225 -9.593 -15.372 1.00 88.50 99 HIS A O 1
ATOM 757 N N . ILE A 1 100 ? 15.476 -10.797 -16.062 1.00 90.00 100 ILE A N 1
ATOM 758 C CA . ILE A 1 100 ? 14.517 -10.222 -15.112 1.00 90.00 100 ILE A CA 1
ATOM 759 C C . ILE A 1 100 ? 14.686 -10.893 -13.750 1.00 90.00 100 ILE A C 1
ATOM 761 O O . ILE A 1 100 ? 14.916 -12.101 -13.656 1.00 90.00 100 ILE A O 1
ATOM 765 N N . ARG A 1 101 ? 14.517 -10.125 -12.666 1.00 86.44 101 ARG A N 1
ATOM 766 C CA . ARG A 1 101 ? 14.537 -10.678 -11.306 1.00 86.44 101 ARG A CA 1
ATOM 767 C C . ARG A 1 101 ? 13.564 -11.869 -11.194 1.00 86.44 101 ARG A C 1
ATOM 769 O O . ARG A 1 101 ? 12.377 -11.686 -11.480 1.00 86.44 101 ARG A O 1
ATOM 776 N N . PRO A 1 102 ? 14.002 -13.029 -10.666 1.00 88.94 102 PRO A N 1
ATOM 777 C CA . PRO A 1 102 ? 13.170 -14.230 -10.587 1.00 88.94 102 PRO A CA 1
ATOM 778 C C . PRO A 1 102 ? 11.812 -14.007 -9.911 1.00 88.94 102 PRO A C 1
ATOM 780 O O . PRO A 1 102 ? 10.787 -14.414 -10.442 1.00 88.94 102 PRO A O 1
ATOM 783 N N . THR A 1 103 ? 11.774 -13.288 -8.784 1.00 88.06 103 THR A N 1
ATOM 784 C CA . THR A 1 103 ? 10.526 -13.032 -8.045 1.00 88.06 103 THR A CA 1
ATOM 785 C C . THR A 1 103 ? 9.524 -12.178 -8.825 1.00 88.06 103 THR A C 1
ATOM 787 O O . THR A 1 103 ? 8.317 -12.407 -8.731 1.00 88.06 103 THR A O 1
ATOM 790 N N . LEU A 1 104 ? 10.008 -11.209 -9.609 1.00 89.75 104 LEU A N 1
ATOM 791 C CA . LEU A 1 104 ? 9.167 -10.363 -10.454 1.00 89.75 104 LEU A CA 1
ATOM 792 C C . LEU A 1 104 ? 8.668 -11.146 -11.672 1.00 89.75 104 LEU A C 1
ATOM 794 O O . LEU A 1 104 ? 7.483 -11.082 -11.982 1.00 89.75 104 LEU A O 1
ATOM 798 N N . LEU A 1 105 ? 9.538 -11.937 -12.308 1.00 91.94 105 LEU A N 1
ATOM 799 C CA . LEU A 1 105 ? 9.174 -12.810 -13.425 1.00 91.94 105 LEU A CA 1
ATOM 800 C C . LEU A 1 105 ? 8.119 -13.849 -13.015 1.00 91.94 105 LEU A C 1
ATOM 802 O O . LEU A 1 105 ? 7.118 -14.024 -13.708 1.00 91.94 105 LEU A O 1
ATOM 806 N N . GLU A 1 106 ? 8.305 -14.509 -11.868 1.00 92.50 106 GLU A N 1
ATOM 807 C CA . GLU A 1 106 ? 7.321 -15.440 -11.305 1.00 92.50 106 GLU A CA 1
ATOM 808 C C . GLU A 1 106 ? 5.976 -14.758 -11.053 1.00 92.50 106 GLU A C 1
ATOM 810 O O . GLU A 1 106 ? 4.928 -15.302 -11.408 1.00 92.50 106 GLU A O 1
ATOM 815 N N . SER A 1 107 ? 6.001 -13.555 -10.476 1.00 92.56 107 SER A N 1
ATOM 816 C CA . SER A 1 107 ? 4.790 -12.779 -10.209 1.00 92.56 107 SER A CA 1
ATOM 817 C C . SER A 1 107 ? 4.090 -12.376 -11.507 1.00 92.56 107 SER A C 1
ATOM 819 O O . SER A 1 107 ? 2.873 -12.521 -11.618 1.00 92.56 107 SER A O 1
ATOM 821 N N . ALA A 1 108 ? 4.850 -11.966 -12.525 1.00 92.25 108 ALA A N 1
ATOM 822 C CA . ALA A 1 108 ? 4.301 -11.585 -13.819 1.00 92.25 108 ALA A CA 1
ATOM 823 C C . ALA A 1 108 ? 3.623 -12.763 -14.528 1.00 92.25 108 ALA A C 1
ATOM 825 O O . ALA A 1 108 ? 2.496 -12.657 -15.018 1.00 92.25 108 ALA A O 1
ATOM 826 N N . LYS A 1 109 ? 4.269 -13.932 -14.509 1.00 92.44 109 LYS A N 1
ATOM 827 C CA . LYS A 1 109 ? 3.690 -15.180 -15.021 1.00 92.44 109 LYS A CA 1
ATOM 828 C C . LYS A 1 109 ? 2.446 -15.606 -14.254 1.00 92.44 109 LYS A C 1
ATOM 830 O O . LYS A 1 109 ? 1.487 -16.088 -14.861 1.00 92.44 109 LYS A O 1
ATOM 835 N N . TRP A 1 110 ? 2.448 -15.438 -12.933 1.00 92.06 110 TRP A N 1
ATOM 836 C CA . TRP A 1 110 ? 1.286 -15.734 -12.105 1.00 92.06 110 TRP A CA 1
ATOM 837 C C . TRP A 1 110 ? 0.087 -14.892 -12.547 1.00 92.06 110 TRP A C 1
ATOM 839 O O . TRP A 1 110 ? -0.965 -15.448 -12.858 1.00 92.06 110 TRP A O 1
ATOM 849 N N . TRP A 1 111 ? 0.267 -13.579 -12.700 1.00 90.62 111 TRP A N 1
ATOM 850 C CA . TRP A 1 111 ? -0.791 -12.681 -13.170 1.00 90.62 111 TRP A CA 1
ATOM 851 C C . TRP A 1 111 ? -1.261 -12.979 -14.596 1.00 90.62 111 TRP A C 1
ATOM 853 O O . TRP A 1 111 ? -2.450 -12.880 -14.883 1.00 90.62 111 TRP A O 1
ATOM 863 N N . ASN A 1 112 ? -0.360 -13.415 -15.478 1.00 87.44 112 ASN A N 1
ATOM 864 C CA . ASN A 1 112 ? -0.717 -13.802 -16.844 1.00 87.44 112 ASN A CA 1
ATOM 865 C C . ASN A 1 112 ? -1.582 -15.079 -16.914 1.00 87.44 112 ASN A C 1
ATOM 867 O O . ASN A 1 112 ? -2.311 -15.290 -17.881 1.00 87.44 112 ASN A O 1
ATOM 871 N N . THR A 1 113 ? -1.500 -15.952 -15.907 1.00 84.19 113 THR A N 1
ATOM 872 C CA . THR A 1 113 ? -2.157 -17.273 -15.913 1.00 84.19 113 THR A CA 1
ATOM 873 C C . THR A 1 113 ? -3.392 -17.348 -15.019 1.00 84.19 113 THR A C 1
ATOM 875 O O . THR A 1 113 ? -4.289 -18.156 -15.269 1.00 84.19 113 THR A O 1
ATOM 878 N N . LYS A 1 114 ? -3.484 -16.511 -13.983 1.00 73.56 114 LYS A N 1
ATOM 879 C CA . LYS A 1 114 ? -4.579 -16.551 -13.012 1.00 73.56 114 LYS A CA 1
ATOM 880 C C . LYS A 1 114 ? -5.761 -15.679 -13.430 1.00 73.56 114 LYS A C 1
ATOM 882 O O . LYS A 1 114 ? -5.674 -14.464 -13.531 1.00 73.56 114 LYS A O 1
ATOM 887 N N . LYS A 1 115 ? -6.931 -16.312 -13.523 1.00 65.75 115 LYS A N 1
ATOM 888 C CA . LYS A 1 115 ? -8.240 -15.653 -13.438 1.00 65.75 115 LYS A CA 1
ATOM 889 C C . LYS A 1 115 ? -9.036 -16.325 -12.337 1.00 65.75 115 LYS A C 1
ATOM 891 O O . LYS A 1 115 ? -9.654 -17.350 -12.580 1.00 65.75 115 LYS A O 1
ATOM 896 N N . THR A 1 116 ? -9.014 -15.786 -11.123 1.00 56.44 116 THR A N 1
ATOM 897 C CA . THR A 1 116 ? -10.004 -16.175 -10.104 1.00 56.44 116 THR A CA 1
ATOM 898 C C . THR A 1 116 ? -10.098 -15.098 -9.038 1.00 56.44 116 THR A C 1
ATOM 900 O O . THR A 1 116 ? -9.086 -14.762 -8.430 1.00 56.44 116 THR A O 1
ATOM 903 N N . LYS A 1 117 ? -11.320 -14.602 -8.817 1.00 55.09 117 LYS A N 1
ATOM 904 C CA . LYS A 1 117 ? -11.700 -13.845 -7.622 1.00 55.09 117 LYS A CA 1
ATOM 905 C C . LYS A 1 117 ? -11.570 -14.752 -6.400 1.00 55.09 117 LYS A C 1
ATOM 907 O O . LYS A 1 117 ? -12.038 -15.891 -6.450 1.00 55.09 117 LYS A O 1
ATOM 912 N N . SER A 1 118 ? -10.966 -14.256 -5.326 1.00 52.69 118 SER A N 1
ATOM 913 C CA . SER A 1 118 ? -11.107 -14.879 -4.013 1.00 52.69 118 SER A CA 1
ATOM 914 C C . SER A 1 118 ? -12.552 -14.712 -3.544 1.00 52.69 118 SER A C 1
ATOM 916 O O . SER A 1 118 ? -13.131 -13.634 -3.669 1.00 52.69 118 SER A O 1
ATOM 918 N N . LEU A 1 119 ? -13.144 -15.794 -3.044 1.00 53.88 119 LEU A N 1
ATOM 919 C CA . LEU A 1 119 ? -14.448 -15.767 -2.385 1.00 53.88 119 LEU A CA 1
ATOM 920 C C . LEU A 1 119 ? -14.282 -15.250 -0.952 1.00 53.88 119 LEU A C 1
ATOM 922 O O . LEU A 1 119 ? -13.254 -15.491 -0.319 1.00 53.88 119 LEU A O 1
ATOM 926 N N . SER A 1 120 ? -15.298 -14.543 -0.460 1.00 55.50 120 SER A N 1
ATOM 927 C CA . SER A 1 120 ? -15.407 -14.126 0.936 1.00 55.50 120 SER A CA 1
ATOM 928 C C . SER A 1 120 ? -15.448 -15.348 1.860 1.00 55.50 120 SER A C 1
ATOM 930 O O . SER A 1 120 ? -16.067 -16.360 1.529 1.00 55.50 120 SER A O 1
ATOM 932 N N . ASN A 1 121 ? -14.770 -15.265 3.011 1.00 63.41 121 ASN A N 1
ATOM 933 C CA . ASN A 1 121 ? -14.760 -16.322 4.022 1.00 63.41 121 ASN A CA 1
ATOM 934 C C . ASN A 1 121 ? -15.869 -16.062 5.069 1.00 63.41 121 ASN A C 1
ATOM 936 O O . ASN A 1 121 ? -15.736 -15.114 5.850 1.00 63.41 121 ASN A O 1
ATOM 940 N N . PRO A 1 122 ? -16.939 -16.882 5.129 1.00 67.00 122 PRO A N 1
ATOM 941 C CA . PRO A 1 122 ? -18.046 -16.703 6.074 1.00 67.00 122 PRO A CA 1
ATOM 942 C C . PRO A 1 122 ? -17.628 -16.751 7.552 1.00 67.00 122 PRO A C 1
ATOM 944 O O . PRO A 1 122 ? -18.295 -16.156 8.397 1.00 67.00 122 PRO A O 1
ATOM 947 N N . GLU A 1 123 ? -16.525 -17.432 7.877 1.00 78.38 123 GLU A N 1
ATOM 948 C CA . GLU A 1 123 ? -16.040 -17.602 9.255 1.00 78.38 123 GLU A CA 1
ATOM 949 C C . GLU A 1 123 ? -15.607 -16.276 9.896 1.00 78.38 123 GLU A C 1
ATOM 951 O O . GLU A 1 123 ? -15.786 -16.072 11.099 1.00 78.38 123 GLU A O 1
ATOM 956 N N . ASN A 1 124 ? -15.123 -15.327 9.091 1.00 81.81 124 ASN A N 1
ATOM 957 C CA . ASN A 1 124 ? -14.708 -14.015 9.583 1.00 81.81 124 ASN A CA 1
ATOM 958 C C . ASN A 1 124 ? -15.893 -13.207 10.129 1.00 81.81 124 ASN A C 1
ATOM 960 O O . ASN A 1 124 ? -15.746 -12.481 11.107 1.00 81.81 124 ASN A O 1
ATOM 964 N N . CYS A 1 125 ? -17.091 -13.363 9.565 1.00 84.31 125 CYS A N 1
ATOM 965 C CA . CYS A 1 125 ? -18.247 -12.598 10.035 1.00 84.31 125 CYS A CA 1
ATOM 966 C C . CYS A 1 125 ? -18.809 -13.125 11.349 1.00 84.31 125 CYS A C 1
ATOM 968 O O . CYS A 1 125 ? -19.281 -12.333 12.161 1.00 84.31 125 CYS A O 1
ATOM 970 N N . ALA A 1 126 ? -18.659 -14.424 11.616 1.00 87.62 126 ALA A N 1
ATOM 971 C CA . ALA A 1 126 ? -18.925 -14.962 12.945 1.00 87.62 126 ALA A CA 1
ATOM 972 C C . ALA A 1 126 ? -17.945 -14.382 13.982 1.00 87.62 126 ALA A C 1
ATOM 974 O O . ALA A 1 126 ? -18.372 -13.938 15.045 1.00 87.62 126 ALA A O 1
ATOM 975 N N . LEU A 1 127 ? -16.649 -14.313 13.650 1.00 90.81 127 LEU A N 1
ATOM 976 C CA . LEU A 1 127 ? -15.627 -13.748 14.538 1.00 90.81 127 LEU A CA 1
ATOM 977 C C . LEU A 1 127 ? -15.821 -12.243 14.789 1.00 90.81 127 LEU A C 1
ATOM 979 O O . LEU A 1 127 ? -15.615 -11.779 15.908 1.00 90.81 127 LEU A O 1
ATOM 983 N N . ALA A 1 128 ? -16.245 -11.475 13.780 1.00 90.38 128 ALA A N 1
ATOM 984 C CA . ALA A 1 128 ? -16.499 -10.038 13.915 1.00 90.38 128 ALA A CA 1
ATOM 985 C C . ALA A 1 128 ? -17.532 -9.721 15.016 1.00 90.38 128 ALA A C 1
ATOM 987 O O . ALA A 1 128 ? -17.406 -8.724 15.737 1.00 90.38 128 ALA A O 1
ATOM 988 N N . CYS A 1 129 ? -18.518 -10.602 15.187 1.00 90.44 129 CYS A N 1
ATOM 989 C CA . CYS A 1 129 ? -19.618 -10.431 16.132 1.00 90.44 129 CYS A CA 1
ATOM 990 C C . CYS A 1 129 ? -19.486 -11.303 17.395 1.00 90.44 129 CYS A C 1
ATOM 992 O O . CYS A 1 129 ? -20.389 -11.318 18.230 1.00 90.44 129 CYS A O 1
ATOM 994 N N . ASP A 1 130 ? -18.351 -11.987 17.586 1.00 91.88 130 ASP A N 1
ATOM 995 C CA . ASP A 1 130 ? -18.070 -12.736 18.812 1.00 91.88 130 ASP A CA 1
ATOM 996 C C . ASP A 1 130 ? -17.711 -11.786 19.963 1.00 91.88 130 ASP A C 1
ATOM 998 O O . ASP A 1 130 ? -16.657 -11.149 19.974 1.00 91.88 130 ASP A O 1
ATOM 1002 N N . LYS A 1 131 ? -18.574 -11.729 20.981 1.00 88.50 131 LYS A N 1
ATOM 1003 C CA . LYS A 1 131 ? -18.389 -10.873 22.164 1.00 88.50 131 LYS A CA 1
ATOM 1004 C C . LYS A 1 131 ? -17.200 -11.280 23.038 1.00 88.50 131 LYS A C 1
ATOM 1006 O O . LYS A 1 131 ? -16.742 -10.464 23.834 1.00 88.50 131 LYS A O 1
ATOM 1011 N N . ASN A 1 132 ? -16.707 -12.512 22.908 1.00 92.31 132 ASN A N 1
ATOM 1012 C CA . ASN A 1 132 ? -15.553 -13.004 23.664 1.00 92.31 132 ASN A CA 1
ATOM 1013 C C . ASN A 1 132 ? -14.221 -12.730 22.954 1.00 92.31 132 ASN A C 1
ATOM 1015 O O . ASN A 1 132 ? -13.162 -12.836 23.577 1.00 92.31 132 ASN A O 1
ATOM 1019 N N . ALA A 1 133 ? -14.255 -12.389 21.664 1.00 92.69 133 ALA A N 1
ATOM 1020 C CA . ALA A 1 133 ? -13.062 -12.060 20.903 1.00 92.69 133 ALA A CA 1
ATOM 1021 C C . ALA A 1 133 ? -12.531 -10.666 21.275 1.00 92.69 133 ALA A C 1
ATOM 1023 O O . ALA A 1 133 ? -13.273 -9.764 21.673 1.00 92.69 133 ALA A O 1
ATOM 1024 N N . SER A 1 134 ? -11.218 -10.468 21.128 1.00 92.62 134 SER A N 1
ATOM 1025 C CA . SER A 1 134 ? -10.605 -9.168 21.405 1.00 92.62 134 SER A CA 1
ATOM 1026 C C . SER A 1 134 ? -11.096 -8.097 20.413 1.00 92.62 134 SER A C 1
ATOM 1028 O O . SER A 1 134 ? -11.286 -8.403 19.233 1.00 92.62 134 SER A O 1
ATOM 1030 N N . PRO A 1 135 ? -11.233 -6.822 20.833 1.00 93.31 135 PRO A N 1
ATOM 1031 C CA . PRO A 1 135 ? -11.732 -5.749 19.964 1.00 93.31 135 PRO A CA 1
ATOM 1032 C C . PRO A 1 135 ? -10.989 -5.617 18.626 1.00 93.31 135 PRO A C 1
ATOM 1034 O O . PRO A 1 135 ? -11.612 -5.445 17.580 1.00 93.31 135 PRO A O 1
ATOM 1037 N N . TRP A 1 136 ? -9.660 -5.754 18.642 1.00 93.56 136 TRP A N 1
ATOM 1038 C CA . TRP A 1 136 ? -8.837 -5.671 17.433 1.00 93.56 136 TRP A CA 1
ATOM 1039 C C . TRP A 1 136 ? -9.083 -6.848 16.469 1.00 93.56 136 TRP A C 1
ATOM 1041 O O . TRP A 1 136 ? -9.179 -6.631 15.264 1.00 93.56 136 TRP A O 1
ATOM 1051 N N . LEU A 1 137 ? -9.265 -8.078 16.980 1.00 93.69 137 LEU A N 1
ATOM 1052 C CA . LEU A 1 137 ? -9.581 -9.251 16.149 1.00 93.69 137 LEU A CA 1
ATOM 1053 C C . LEU A 1 137 ? -10.948 -9.097 15.498 1.00 93.69 137 LEU A C 1
ATOM 1055 O O . LEU A 1 137 ? -11.104 -9.390 14.317 1.00 93.69 137 LEU A O 1
ATOM 1059 N N . ARG A 1 138 ? -11.923 -8.596 16.259 1.00 94.19 138 ARG A N 1
ATOM 1060 C CA . ARG A 1 138 ? -13.268 -8.328 15.751 1.00 94.19 138 ARG A CA 1
ATOM 1061 C C . ARG A 1 138 ? -13.248 -7.307 14.612 1.00 94.19 138 ARG A C 1
ATOM 1063 O O . ARG A 1 138 ? -13.942 -7.502 13.620 1.00 94.19 138 ARG A O 1
ATOM 1070 N N . ARG A 1 139 ? -12.427 -6.252 14.709 1.00 94.19 139 ARG A N 1
ATOM 1071 C CA . ARG A 1 139 ? -12.258 -5.249 13.635 1.00 94.19 139 ARG A CA 1
ATOM 1072 C C . ARG A 1 139 ? -11.559 -5.803 12.417 1.00 94.19 139 ARG A C 1
ATOM 1074 O O . ARG A 1 139 ? -12.032 -5.570 11.309 1.00 94.19 139 ARG A O 1
ATOM 1081 N N . LEU A 1 140 ? -10.475 -6.544 12.624 1.00 93.62 140 LEU A N 1
ATOM 1082 C CA . LEU A 1 140 ? -9.790 -7.219 11.534 1.00 93.62 140 LEU A CA 1
ATOM 1083 C C . LEU A 1 140 ? -10.771 -8.136 10.793 1.00 93.62 140 LEU A C 1
ATOM 1085 O O . LEU A 1 140 ? -10.935 -8.021 9.588 1.00 93.62 140 LEU A O 1
ATOM 1089 N N . ALA A 1 141 ? -11.529 -8.955 11.521 1.00 92.44 141 ALA A N 1
ATOM 1090 C CA . ALA A 1 141 ? -12.540 -9.830 10.944 1.00 92.44 141 ALA A CA 1
ATOM 1091 C C . ALA A 1 141 ? -13.663 -9.053 10.223 1.00 92.44 141 ALA A C 1
ATOM 1093 O O . ALA A 1 141 ? -14.050 -9.413 9.110 1.00 92.44 141 ALA A O 1
ATOM 1094 N N . ALA A 1 142 ? -14.130 -7.939 10.797 1.00 92.81 142 ALA A N 1
ATOM 1095 C CA . ALA A 1 142 ? -15.130 -7.056 10.193 1.00 92.81 142 ALA A CA 1
ATOM 1096 C C . ALA A 1 142 ? -14.680 -6.460 8.846 1.00 92.81 142 ALA A C 1
ATOM 1098 O O . ALA A 1 142 ? -15.519 -6.240 7.965 1.00 92.81 142 ALA A O 1
ATOM 1099 N N . LEU A 1 143 ? -13.378 -6.221 8.652 1.00 92.31 143 LEU A N 1
ATOM 1100 C CA . LEU A 1 143 ? -12.817 -5.763 7.374 1.00 92.31 143 LEU A CA 1
ATOM 1101 C C . LEU A 1 143 ? -12.931 -6.812 6.264 1.00 92.31 143 LEU A C 1
ATOM 1103 O O . LEU A 1 143 ? -12.964 -6.444 5.091 1.00 92.31 143 LEU A O 1
ATOM 1107 N N . HIS A 1 144 ? -13.114 -8.089 6.600 1.00 88.81 144 HIS A N 1
ATOM 1108 C CA . HIS A 1 144 ? -13.358 -9.165 5.634 1.00 88.81 144 HIS A CA 1
ATOM 1109 C C . HIS A 1 144 ? -14.849 -9.453 5.392 1.00 88.81 144 HIS A C 1
ATOM 1111 O O . HIS A 1 144 ? -15.177 -10.340 4.608 1.00 88.81 144 HIS A O 1
ATOM 1117 N N . CYS A 1 145 ? -15.755 -8.696 6.019 1.00 88.19 145 CYS A N 1
ATOM 1118 C CA . CYS A 1 145 ? -17.202 -8.869 5.880 1.00 88.19 145 CYS A CA 1
ATOM 1119 C C . CYS A 1 145 ? -17.830 -7.821 4.972 1.00 88.19 145 CYS A C 1
ATOM 1121 O O . CYS A 1 145 ? -17.511 -6.637 5.083 1.00 88.19 145 CYS A O 1
ATOM 1123 N N . ASP A 1 146 ? -18.744 -8.245 4.102 1.00 85.31 146 ASP A N 1
ATOM 1124 C CA . ASP A 1 146 ? -19.491 -7.337 3.222 1.00 85.31 146 ASP A CA 1
ATOM 1125 C C . ASP A 1 146 ? -20.574 -6.565 3.983 1.00 85.31 146 ASP A C 1
ATOM 1127 O O . ASP A 1 146 ? -20.842 -5.403 3.695 1.00 85.31 146 ASP A O 1
ATOM 1131 N N . SER A 1 147 ? -21.188 -7.208 4.978 1.00 86.69 147 SER A N 1
ATOM 1132 C CA . SER A 1 147 ? -22.189 -6.603 5.854 1.00 86.69 147 SER A CA 1
ATOM 1133 C C . SER A 1 147 ? -22.121 -7.222 7.246 1.00 86.69 147 SER A C 1
ATOM 1135 O O . SER A 1 147 ? -21.652 -8.350 7.406 1.00 86.69 147 SER A O 1
ATOM 1137 N N . LEU A 1 148 ? -22.577 -6.465 8.239 1.00 89.06 148 LEU A N 1
ATOM 1138 C CA . LEU A 1 148 ? -22.703 -6.878 9.634 1.00 89.06 148 LEU A CA 1
ATOM 1139 C C . LEU A 1 148 ? -24.111 -6.532 10.120 1.00 89.06 148 LEU A C 1
ATOM 1141 O O . LEU A 1 148 ? -24.747 -5.616 9.590 1.00 89.06 148 LEU A O 1
ATOM 1145 N N . ASP A 1 149 ? -24.600 -7.258 11.122 1.00 87.75 149 ASP A N 1
ATOM 1146 C CA . ASP A 1 149 ? -25.866 -6.918 11.766 1.00 87.75 149 ASP A CA 1
ATOM 1147 C C . ASP A 1 149 ? -25.764 -5.612 12.580 1.00 87.75 149 ASP A C 1
ATOM 1149 O O . ASP A 1 149 ? -24.679 -5.103 12.875 1.00 87.75 149 ASP A O 1
ATOM 1153 N N . SER A 1 150 ? -26.917 -5.040 12.932 1.00 86.44 150 SER A N 1
ATOM 1154 C CA . SER A 1 150 ? -26.984 -3.750 13.625 1.00 86.44 150 SER A CA 1
ATOM 1155 C C . SER A 1 150 ? -26.350 -3.765 15.016 1.00 86.44 150 SER A C 1
ATOM 1157 O O . SER A 1 150 ? -25.796 -2.753 15.432 1.00 86.44 150 SER A O 1
ATOM 1159 N N . GLU A 1 151 ? -26.434 -4.888 15.733 1.00 88.44 151 GLU A N 1
ATOM 1160 C CA . GLU A 1 151 ? -25.873 -5.012 17.081 1.00 88.44 151 GLU A CA 1
ATOM 1161 C C . GLU A 1 151 ? -24.343 -4.998 17.014 1.00 88.44 151 GLU A C 1
ATOM 1163 O O . GLU A 1 151 ? -23.685 -4.226 17.706 1.00 88.44 151 GLU A O 1
ATOM 1168 N N . CYS A 1 152 ? -23.783 -5.774 16.093 1.00 89.75 152 CYS A N 1
ATOM 1169 C CA . CYS A 1 152 ? -22.361 -5.858 15.819 1.00 89.75 152 CYS A CA 1
ATOM 1170 C C . CYS A 1 152 ? -21.795 -4.506 15.355 1.00 89.75 152 CYS A C 1
ATOM 1172 O O . CYS A 1 152 ? -20.746 -4.077 15.836 1.00 89.75 152 CYS A O 1
ATOM 1174 N N . LEU A 1 153 ? -22.516 -3.778 14.492 1.00 88.81 153 LEU A N 1
ATOM 1175 C CA . LEU A 1 153 ? -22.140 -2.422 14.071 1.00 88.81 153 LEU A CA 1
ATOM 1176 C C . LEU A 1 153 ? -22.107 -1.416 15.231 1.00 88.81 153 LEU A C 1
ATOM 1178 O O . LEU A 1 153 ? -21.204 -0.578 15.283 1.00 88.81 153 LEU A O 1
ATOM 1182 N N . ASP A 1 154 ? -23.067 -1.488 16.155 1.00 87.88 154 ASP A N 1
ATOM 1183 C CA . ASP A 1 154 ? -23.096 -0.623 17.339 1.00 87.88 154 ASP A CA 1
ATOM 1184 C C . ASP A 1 154 ? -21.977 -0.987 18.332 1.00 87.88 154 ASP A C 1
ATOM 1186 O O . ASP A 1 154 ? -21.339 -0.106 18.920 1.00 87.88 154 ASP A O 1
ATOM 1190 N N . GLU A 1 155 ? -21.657 -2.275 18.466 1.00 89.19 155 GLU A N 1
ATOM 1191 C CA . GLU A 1 155 ? -20.529 -2.737 19.277 1.00 89.19 155 GLU A CA 1
ATOM 1192 C C . GLU A 1 155 ? -19.174 -2.276 18.713 1.00 89.19 155 GLU A C 1
ATOM 1194 O O . GLU A 1 155 ? -18.306 -1.860 19.487 1.00 89.19 155 GLU A O 1
ATOM 1199 N N . LEU A 1 156 ? -18.999 -2.241 17.382 1.00 87.62 156 LEU A N 1
ATOM 1200 C CA . LEU A 1 156 ? -17.753 -1.770 16.757 1.00 87.62 156 LEU A CA 1
ATOM 1201 C C . LEU A 1 156 ? -17.364 -0.342 17.185 1.00 87.62 156 LEU A C 1
ATOM 1203 O O . LEU A 1 156 ? -16.172 -0.020 17.248 1.00 87.62 156 LEU A O 1
ATOM 1207 N N . GLN A 1 157 ? -18.358 0.503 17.479 1.00 86.06 157 GLN A N 1
ATOM 1208 C CA . GLN A 1 157 ? -18.176 1.899 17.889 1.00 86.06 157 GLN A CA 1
ATOM 1209 C C . GLN A 1 157 ? -17.913 2.076 19.386 1.00 86.06 157 GLN A C 1
ATOM 1211 O O . GLN A 1 157 ? -17.361 3.099 19.787 1.00 86.06 157 GLN A O 1
ATOM 1216 N N . THR A 1 158 ? -18.363 1.130 20.209 1.00 87.19 158 THR A N 1
ATOM 1217 C CA . THR A 1 158 ? -18.386 1.272 21.674 1.00 87.19 158 THR A CA 1
ATOM 1218 C C . THR A 1 158 ? -17.287 0.477 22.369 1.00 87.19 158 THR A C 1
ATOM 1220 O O . THR A 1 158 ? -16.915 0.802 23.496 1.00 87.19 158 THR A O 1
ATOM 1223 N N . MET A 1 159 ? -16.728 -0.536 21.705 1.00 91.25 159 MET A N 1
ATOM 1224 C CA . MET A 1 159 ? -15.584 -1.284 22.219 1.00 91.25 159 MET A CA 1
ATOM 1225 C C . MET A 1 159 ? -14.279 -0.459 22.176 1.00 91.25 159 MET A C 1
ATOM 1227 O O . MET A 1 159 ? -14.163 0.455 21.353 1.00 91.25 159 MET A O 1
ATOM 1231 N N . PRO A 1 160 ? -13.266 -0.789 23.008 1.00 92.94 160 PRO A N 1
ATOM 1232 C CA . PRO A 1 160 ? -11.988 -0.071 23.052 1.00 92.94 160 PRO A CA 1
ATOM 1233 C C . PRO A 1 160 ? -11.402 0.156 21.660 1.00 92.94 160 PRO A C 1
ATOM 1235 O O . PRO A 1 160 ? -11.369 -0.780 20.870 1.00 92.94 160 PRO A O 1
ATOM 1238 N N . LEU A 1 161 ? -10.982 1.382 21.343 1.00 93.19 161 LEU A N 1
ATOM 1239 C CA . LEU A 1 161 ? -10.642 1.828 19.980 1.00 93.19 161 LEU A CA 1
ATOM 1240 C C . LEU A 1 161 ? -9.217 1.496 19.535 1.00 93.19 161 LEU A C 1
ATOM 1242 O O . LEU A 1 161 ? -8.924 1.563 18.346 1.00 93.19 161 LEU A O 1
ATOM 1246 N N . VAL A 1 162 ? -8.348 1.146 20.470 1.00 93.94 162 VAL A N 1
ATOM 1247 C CA . VAL A 1 162 ? -6.948 0.857 20.177 1.00 93.94 162 VAL A CA 1
ATOM 1248 C C . VAL A 1 162 ? -6.741 -0.596 19.768 1.00 93.94 162 VAL A C 1
ATOM 1250 O O . VAL A 1 162 ? -7.351 -1.520 20.320 1.00 93.94 162 VAL A O 1
ATOM 1253 N N . ASP A 1 163 ? -5.849 -0.773 18.807 1.00 90.25 163 ASP A N 1
ATOM 1254 C CA . ASP A 1 163 ? -5.316 -2.049 18.364 1.00 90.25 163 ASP A CA 1
ATOM 1255 C C . ASP A 1 163 ? -4.174 -2.495 19.295 1.00 90.25 163 ASP A C 1
ATOM 1257 O O . ASP A 1 163 ? -3.844 -1.841 20.290 1.00 90.25 163 ASP A O 1
ATOM 1261 N N . ARG A 1 164 ? -3.565 -3.653 19.014 1.00 88.00 164 ARG A N 1
ATOM 1262 C CA . ARG A 1 164 ? -2.570 -4.276 19.909 1.00 88.00 164 ARG A CA 1
ATOM 1263 C C . ARG A 1 164 ? -1.306 -3.428 20.121 1.00 88.00 164 ARG A C 1
ATOM 1265 O O . ARG A 1 164 ? -0.646 -3.582 21.146 1.00 88.00 164 ARG A O 1
ATOM 1272 N N . ASP A 1 165 ? -0.972 -2.556 19.180 1.00 87.19 165 ASP A N 1
ATOM 1273 C CA . ASP A 1 165 ? 0.174 -1.643 19.225 1.00 87.19 165 ASP A CA 1
ATOM 1274 C C . ASP A 1 165 ? -0.195 -0.213 19.655 1.00 87.19 165 ASP A C 1
ATOM 1276 O O . ASP A 1 165 ? 0.665 0.665 19.663 1.00 87.19 165 ASP A O 1
ATOM 1280 N N . GLY A 1 166 ? -1.451 0.030 20.047 1.00 89.75 166 GLY A N 1
ATOM 1281 C CA . GLY A 1 166 ? -1.935 1.367 20.396 1.00 89.75 166 GLY A CA 1
ATOM 1282 C C . GLY A 1 166 ? -2.298 2.239 19.190 1.00 89.75 166 GLY A C 1
ATOM 1283 O O . GLY A 1 166 ? -2.638 3.407 19.380 1.00 89.75 166 GLY A O 1
ATOM 1284 N N . SER A 1 167 ? -2.246 1.697 17.967 1.00 93.94 167 SER A N 1
ATOM 1285 C CA . SER A 1 167 ? -2.808 2.340 16.776 1.00 93.94 167 SER A CA 1
ATOM 1286 C C . SER A 1 167 ? -4.337 2.318 16.815 1.00 93.94 167 SER A C 1
ATOM 1288 O O . SER A 1 167 ? -4.951 1.513 17.512 1.00 93.94 167 SER A O 1
ATOM 1290 N N . ILE A 1 168 ? -4.964 3.205 16.049 1.00 96.31 168 ILE A N 1
ATOM 1291 C CA . ILE A 1 168 ? -6.413 3.219 15.806 1.00 96.31 168 ILE A CA 1
ATOM 1292 C C . ILE A 1 168 ? -6.753 2.806 14.365 1.00 96.31 168 ILE A C 1
ATOM 1294 O O . ILE A 1 168 ? -7.853 3.095 13.872 1.00 96.31 168 ILE A O 1
ATOM 1298 N N . LEU A 1 169 ? -5.798 2.208 13.645 1.00 96.56 169 LEU A N 1
ATOM 1299 C CA . LEU A 1 169 ? -5.911 1.934 12.220 1.00 9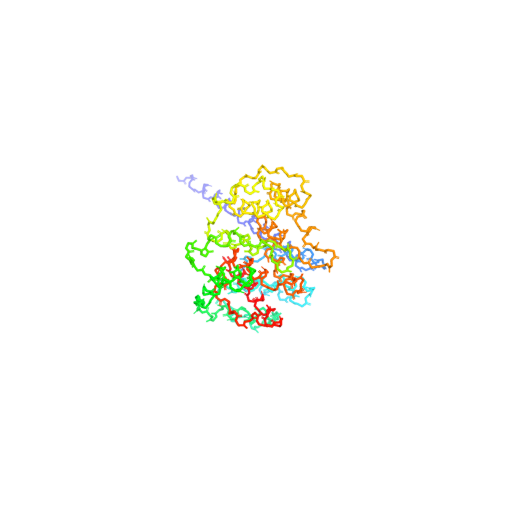6.56 169 LEU A CA 1
ATOM 1300 C C . LEU A 1 169 ? -7.092 1.012 11.918 1.00 96.56 169 LEU A C 1
ATOM 1302 O O . LEU A 1 169 ? -7.968 1.399 11.143 1.00 96.56 169 LEU A O 1
ATOM 1306 N N . LEU A 1 170 ? -7.159 -0.176 12.527 1.00 96.31 170 LEU A N 1
ATOM 1307 C CA . LEU A 1 170 ? -8.212 -1.148 12.218 1.00 96.31 170 LEU A CA 1
ATOM 1308 C C . LEU A 1 170 ? -9.588 -0.595 12.591 1.00 96.31 170 LEU A C 1
ATOM 1310 O O . LEU A 1 170 ? -10.561 -0.817 11.873 1.00 96.31 170 LEU A O 1
ATOM 1314 N N . SER A 1 171 ? -9.667 0.191 13.667 1.00 95.25 171 SER A N 1
ATOM 1315 C CA . SER A 1 171 ? -10.880 0.919 14.060 1.00 95.25 171 SER A CA 1
ATOM 1316 C C . SER A 1 171 ? -11.319 1.892 12.987 1.00 95.25 171 SER A C 1
ATOM 1318 O O . SER A 1 171 ? -12.470 1.867 12.557 1.00 95.25 171 SER A O 1
ATOM 1320 N N . THR A 1 172 ? -10.393 2.719 12.516 1.00 95.69 172 THR A N 1
ATOM 1321 C CA . THR A 1 172 ? -10.658 3.700 11.467 1.00 95.69 172 THR A CA 1
ATOM 1322 C C . THR A 1 172 ? -11.134 3.016 10.190 1.00 95.69 172 THR A C 1
ATOM 1324 O O . THR A 1 172 ? -12.167 3.399 9.640 1.00 95.69 172 THR A O 1
ATOM 1327 N N . LEU A 1 173 ? -10.427 1.978 9.735 1.00 95.56 173 LEU A N 1
ATOM 1328 C CA . LEU A 1 173 ? -10.759 1.267 8.502 1.00 95.56 173 LEU A CA 1
ATOM 1329 C C . LEU A 1 173 ? -12.099 0.525 8.614 1.00 95.56 173 LEU A C 1
ATOM 1331 O O . LEU A 1 173 ? -12.916 0.609 7.698 1.00 95.56 173 LEU A O 1
ATOM 1335 N N . ALA A 1 174 ? -12.371 -0.151 9.736 1.00 94.06 174 ALA A N 1
ATOM 1336 C CA . ALA A 1 174 ? -13.622 -0.885 9.933 1.00 94.06 174 ALA A CA 1
ATOM 1337 C C . ALA A 1 174 ? -14.830 0.064 9.983 1.00 94.06 174 ALA A C 1
ATOM 1339 O O . ALA A 1 174 ? -15.847 -0.183 9.331 1.00 94.06 174 ALA A O 1
ATOM 1340 N N . LEU A 1 175 ? -14.705 1.187 10.701 1.00 93.19 175 LEU A N 1
ATOM 1341 C CA . LEU A 1 175 ? -15.745 2.216 10.762 1.00 93.19 175 LEU A CA 1
ATOM 1342 C C . LEU A 1 175 ? -15.967 2.890 9.402 1.00 93.19 175 LEU A C 1
ATOM 1344 O O . LEU A 1 175 ? -17.107 3.212 9.057 1.00 93.19 175 LEU A O 1
ATOM 1348 N N . HIS A 1 176 ? -14.898 3.088 8.625 1.00 93.38 176 HIS A N 1
ATOM 1349 C CA . HIS A 1 176 ? -14.990 3.600 7.263 1.00 93.38 176 HIS A CA 1
ATOM 1350 C C . HIS A 1 176 ? -15.744 2.628 6.349 1.00 93.38 176 HIS A C 1
ATOM 1352 O O . HIS A 1 176 ? -16.725 3.031 5.724 1.00 93.38 176 HIS A O 1
ATOM 1358 N N . LYS A 1 177 ? -15.337 1.349 6.324 1.00 91.50 177 LYS A N 1
ATOM 1359 C CA . LYS A 1 177 ? -15.931 0.307 5.472 1.00 91.50 177 LYS A CA 1
ATOM 1360 C C . LYS A 1 177 ? -17.436 0.181 5.698 1.00 91.50 177 LYS A C 1
ATOM 1362 O O . LYS A 1 177 ? -18.212 0.193 4.747 1.00 91.50 177 LYS A O 1
ATOM 1367 N N . HIS A 1 178 ? -17.854 0.125 6.959 1.00 90.25 178 HIS A N 1
ATOM 1368 C CA . HIS A 1 178 ? -19.260 -0.057 7.330 1.00 90.25 178 HIS A CA 1
ATOM 1369 C C . HIS A 1 178 ? -20.047 1.261 7.434 1.00 90.25 178 HIS A C 1
ATOM 1371 O O . HIS A 1 178 ? -21.152 1.292 7.968 1.00 90.25 178 HIS A O 1
ATOM 1377 N N . SER A 1 179 ? -19.503 2.363 6.898 1.00 78.38 179 SER A N 1
ATOM 1378 C CA . SER A 1 179 ? -20.170 3.673 6.797 1.00 78.38 179 SER A CA 1
ATOM 1379 C C . SER A 1 179 ? -20.690 4.238 8.128 1.00 78.38 179 SER A C 1
ATOM 1381 O O . SER A 1 179 ? -21.647 5.012 8.170 1.00 78.38 179 SER A O 1
ATOM 1383 N N . LEU A 1 180 ? -20.007 3.934 9.230 1.00 71.31 180 LEU A N 1
ATOM 1384 C CA . LEU A 1 180 ? -20.415 4.299 10.590 1.00 71.31 180 LEU A CA 1
ATOM 1385 C C . LEU A 1 180 ? -20.133 5.778 10.958 1.00 71.31 180 LEU A C 1
ATOM 1387 O O . LEU A 1 180 ? -20.369 6.209 12.086 1.00 71.31 180 LEU A O 1
ATOM 1391 N N . SER A 1 181 ? -19.685 6.583 9.987 1.00 62.81 181 SER A N 1
ATOM 1392 C CA . SER A 1 181 ? -19.192 7.961 10.166 1.00 62.81 181 SER A CA 1
ATOM 1393 C C . SER A 1 181 ? -20.220 9.005 10.640 1.00 62.81 181 SER A C 1
ATOM 1395 O O . SER A 1 181 ? -19.841 10.068 11.131 1.00 62.81 181 SER A O 1
ATOM 1397 N N . SER A 1 182 ? -21.525 8.753 10.504 1.00 62.44 182 SER A N 1
ATOM 1398 C CA . SER A 1 182 ? -22.563 9.699 10.950 1.00 62.44 182 SER A CA 1
ATOM 1399 C C . SER A 1 182 ? -22.638 9.798 12.481 1.00 62.44 182 SER A C 1
ATOM 1401 O O . SER A 1 182 ? -22.805 10.895 13.025 1.00 62.44 182 SER A O 1
ATOM 1403 N N . LYS A 1 183 ? -22.430 8.675 13.182 1.00 68.12 183 LYS A N 1
ATOM 1404 C CA . LYS A 1 183 ? -22.422 8.602 14.653 1.00 68.12 183 LYS A CA 1
ATOM 1405 C C . LYS A 1 183 ? -21.126 9.145 15.270 1.00 68.12 183 LYS A C 1
ATOM 1407 O O . LYS A 1 183 ? -21.145 9.634 16.395 1.00 68.12 183 LYS A O 1
ATOM 1412 N N . THR A 1 184 ? -20.023 9.160 14.520 1.00 76.50 184 THR A N 1
ATOM 1413 C CA . THR A 1 184 ? -18.720 9.665 14.990 1.00 76.50 184 THR A CA 1
ATOM 1414 C C . THR A 1 184 ? -18.587 11.188 14.898 1.00 76.50 184 THR A C 1
ATOM 1416 O O . THR A 1 184 ? -17.542 11.738 15.222 1.00 76.50 184 THR A O 1
ATOM 1419 N N . SER A 1 185 ? -19.625 11.912 14.472 1.00 77.94 185 SER A N 1
ATOM 1420 C CA . SER A 1 185 ? -19.596 13.380 14.356 1.00 77.94 185 SER A CA 1
ATOM 1421 C C . SER A 1 185 ? -19.307 14.094 15.684 1.00 77.94 185 SER A C 1
ATOM 1423 O O . SER A 1 185 ? -18.616 15.112 15.699 1.00 77.94 185 SER A O 1
ATOM 1425 N N . LEU A 1 186 ? -19.773 13.527 16.801 1.00 84.31 186 LEU A N 1
ATOM 1426 C CA . LEU A 1 186 ? -19.532 14.040 18.153 1.00 84.31 186 LEU A CA 1
ATOM 1427 C C . LEU A 1 186 ? -18.085 13.830 18.627 1.00 84.31 186 LEU A C 1
ATOM 1429 O O . LEU A 1 186 ? -17.651 14.473 19.580 1.00 84.31 186 LEU A O 1
ATOM 1433 N N . TRP A 1 187 ? -17.324 12.956 17.964 1.00 90.06 187 TRP A N 1
ATOM 1434 C CA . TRP A 1 187 ? -15.966 12.612 18.385 1.00 90.06 187 TRP A CA 1
ATOM 1435 C C . TRP A 1 187 ? -14.961 13.731 18.153 1.00 90.06 187 TRP A C 1
ATOM 1437 O O . TRP A 1 187 ? -13.941 13.747 18.824 1.00 90.06 187 TRP A O 1
ATOM 1447 N N . ASN A 1 188 ? -15.278 14.707 17.298 1.00 87.62 188 ASN A N 1
ATOM 1448 C CA . ASN A 1 188 ? -14.476 15.913 17.085 1.00 87.62 188 ASN A CA 1
ATOM 1449 C C . ASN A 1 188 ? -14.091 16.622 18.398 1.00 87.62 188 ASN A C 1
ATOM 1451 O O . ASN A 1 188 ? -12.958 17.052 18.581 1.00 87.62 188 ASN A O 1
ATOM 1455 N N . THR A 1 189 ? -15.044 16.723 19.327 1.00 86.75 189 THR A N 1
ATOM 1456 C CA . THR A 1 189 ? -14.880 17.425 20.608 1.00 86.75 189 THR A CA 1
ATOM 1457 C C . THR A 1 189 ? -14.784 16.463 21.789 1.00 86.75 189 THR A C 1
ATOM 1459 O O . THR A 1 189 ? -15.013 16.870 22.928 1.00 86.75 189 THR A O 1
ATOM 1462 N N . SER A 1 190 ? -14.513 15.180 21.535 1.00 89.31 190 SER A N 1
ATOM 1463 C CA . SER A 1 190 ? -14.375 14.196 22.607 1.00 89.31 190 SER A CA 1
ATOM 1464 C C . SER A 1 190 ? -13.172 14.519 23.488 1.00 89.31 190 SER A C 1
ATOM 1466 O O . SER A 1 190 ? -12.186 15.076 23.014 1.00 89.31 190 SER A O 1
ATOM 1468 N N . ILE A 1 191 ? -13.227 14.135 24.763 1.00 90.06 191 ILE A N 1
ATOM 1469 C CA . ILE A 1 191 ? -12.067 14.174 25.667 1.00 90.06 191 ILE A CA 1
ATOM 1470 C C . ILE A 1 191 ? -11.067 13.069 25.289 1.00 90.06 191 ILE A C 1
ATOM 1472 O O . ILE A 1 191 ? -9.857 13.254 25.429 1.00 90.06 191 ILE A O 1
ATOM 1476 N N . ASP A 1 192 ? -11.562 11.964 24.733 1.00 92.12 192 ASP A N 1
ATOM 1477 C CA . ASP A 1 192 ? -10.759 10.835 24.277 1.00 92.12 192 ASP A CA 1
ATOM 1478 C C . ASP A 1 192 ? -9.976 11.197 23.001 1.00 92.12 192 ASP A C 1
ATOM 1480 O O . ASP A 1 192 ? -10.552 11.595 21.983 1.00 92.12 192 ASP A O 1
ATOM 1484 N N . ILE A 1 193 ? -8.647 11.087 23.080 1.00 93.44 193 ILE A N 1
ATOM 1485 C CA . ILE A 1 193 ? -7.723 11.391 21.981 1.00 93.44 193 ILE A CA 1
ATOM 1486 C C . ILE A 1 193 ? -7.944 10.429 20.809 1.00 93.44 193 ILE A C 1
ATOM 1488 O O . ILE A 1 193 ? -7.919 10.867 19.658 1.00 93.44 193 ILE A O 1
ATOM 1492 N N . ASP A 1 194 ? -8.217 9.152 21.074 1.00 94.69 194 ASP A N 1
ATOM 1493 C CA . ASP A 1 194 ? -8.347 8.127 20.037 1.00 94.69 194 ASP A CA 1
ATOM 1494 C C . ASP A 1 194 ? -9.609 8.356 19.203 1.00 94.69 194 ASP A C 1
ATOM 1496 O O . ASP A 1 194 ? -9.575 8.288 17.974 1.00 94.69 194 ASP A O 1
ATOM 1500 N N . GLN A 1 195 ? -10.704 8.767 19.850 1.00 93.44 195 GLN A N 1
ATOM 1501 C CA . GLN A 1 195 ? -11.920 9.208 19.161 1.00 93.44 195 GLN A CA 1
ATOM 1502 C C . GLN A 1 195 ? -11.655 10.403 18.235 1.00 93.44 195 GLN A C 1
ATOM 1504 O O . GLN A 1 195 ? -12.111 10.406 17.086 1.00 93.44 195 GLN A O 1
ATOM 1509 N N . ARG A 1 196 ? -10.888 11.401 18.700 1.00 93.00 196 ARG A N 1
ATOM 1510 C CA . ARG A 1 196 ? -10.524 12.575 17.886 1.00 93.00 196 ARG A CA 1
ATOM 1511 C C . ARG A 1 196 ? -9.630 12.197 16.707 1.00 93.00 196 ARG A C 1
ATOM 1513 O O . ARG A 1 196 ? -9.871 12.666 15.593 1.00 93.00 196 ARG A O 1
ATOM 1520 N N . LYS A 1 197 ? -8.644 11.317 16.910 1.00 94.75 197 LYS A N 1
ATOM 1521 C CA . LYS A 1 197 ? -7.797 10.798 15.826 1.00 94.75 197 LYS A CA 1
ATOM 1522 C C . LYS A 1 197 ? -8.633 10.067 14.763 1.00 94.75 197 LYS A C 1
ATOM 1524 O O . LYS A 1 197 ? -8.525 10.403 13.583 1.00 94.75 197 LYS A O 1
ATOM 1529 N N . ILE A 1 198 ? -9.505 9.133 15.171 1.00 94.62 198 ILE A N 1
ATOM 1530 C CA . ILE A 1 198 ? -10.380 8.392 14.245 1.00 94.62 198 ILE A CA 1
ATOM 1531 C C . ILE A 1 198 ? -11.257 9.366 13.465 1.00 94.62 198 ILE A C 1
ATOM 1533 O O . ILE A 1 198 ? -11.354 9.262 12.244 1.00 94.62 198 ILE A O 1
ATOM 1537 N N . PHE A 1 199 ? -11.879 10.333 14.147 1.00 93.00 199 PHE A N 1
ATOM 1538 C CA . PHE A 1 199 ? -12.722 11.330 13.495 1.00 93.00 199 PHE A CA 1
ATOM 1539 C C . PHE A 1 199 ? -11.986 12.028 12.347 1.00 93.00 199 PHE A C 1
ATOM 1541 O O . PHE A 1 199 ? -12.504 12.083 11.233 1.00 93.00 199 PHE A O 1
ATOM 1548 N N . ILE A 1 200 ? -10.766 12.512 12.583 1.00 93.62 200 ILE A N 1
ATOM 1549 C CA . ILE A 1 200 ? -9.982 13.226 11.569 1.00 93.62 200 ILE A CA 1
ATOM 1550 C C . ILE A 1 200 ? -9.596 12.315 10.399 1.00 93.62 200 ILE A C 1
ATOM 1552 O O . ILE A 1 200 ? -9.742 12.720 9.243 1.00 93.62 200 ILE A O 1
ATOM 1556 N N . LEU A 1 201 ? -9.146 11.087 10.671 1.00 95.25 201 LEU A N 1
ATOM 1557 C CA . LEU A 1 201 ? -8.788 10.133 9.618 1.00 95.25 201 LEU A CA 1
ATOM 1558 C C . LEU A 1 201 ? -10.008 9.734 8.778 1.00 95.25 201 LEU A C 1
ATOM 1560 O O . LEU A 1 201 ? -9.914 9.692 7.552 1.00 95.25 201 LEU A O 1
ATOM 1564 N N . LEU A 1 202 ? -11.175 9.530 9.401 1.00 94.25 202 LEU A N 1
ATOM 1565 C CA . LEU A 1 202 ? -12.434 9.267 8.695 1.00 94.25 202 LEU A CA 1
ATOM 1566 C C . LEU A 1 202 ? -12.840 10.434 7.785 1.00 94.25 202 LEU A C 1
ATOM 1568 O O . LEU A 1 202 ? -13.314 10.207 6.670 1.00 94.25 202 LEU A O 1
ATOM 1572 N N . GLN A 1 203 ? -12.647 11.683 8.222 1.00 91.75 203 GLN A N 1
ATOM 1573 C CA . GLN A 1 203 ? -12.884 12.858 7.372 1.00 91.75 203 GLN A CA 1
ATOM 1574 C C . GLN A 1 203 ? -11.907 12.909 6.189 1.00 91.75 203 GLN A C 1
ATOM 1576 O O . GLN A 1 203 ? -12.319 13.238 5.072 1.00 91.75 203 GLN A O 1
ATOM 1581 N N . GLY A 1 204 ? -10.641 12.546 6.423 1.00 93.00 204 GLY A N 1
ATOM 1582 C CA . GLY A 1 204 ? -9.620 12.406 5.386 1.00 93.00 204 GLY A CA 1
ATOM 1583 C C . GLY A 1 204 ? -9.994 11.354 4.338 1.00 93.00 204 GLY A C 1
ATOM 1584 O O . GLY A 1 204 ? -10.032 11.668 3.150 1.00 93.00 204 GLY A O 1
ATOM 1585 N N . LEU A 1 205 ? -10.364 10.145 4.774 1.00 93.62 205 LEU A N 1
ATOM 1586 C CA . LEU A 1 205 ? -10.844 9.060 3.906 1.00 93.62 205 LEU A CA 1
ATOM 1587 C C . LEU A 1 205 ? -12.089 9.464 3.106 1.00 93.62 205 LEU A C 1
ATOM 1589 O O . LEU A 1 205 ? -12.205 9.158 1.922 1.00 93.62 205 LEU A O 1
ATOM 1593 N N . ALA A 1 206 ? -12.999 10.226 3.719 1.00 90.31 206 ALA A N 1
ATOM 1594 C CA . ALA A 1 206 ? -14.173 10.778 3.047 1.00 90.31 206 ALA A CA 1
ATOM 1595 C C . ALA A 1 206 ? -13.862 11.966 2.108 1.00 90.31 206 ALA A C 1
ATOM 1597 O O . ALA A 1 206 ? -14.793 12.542 1.541 1.00 90.31 206 ALA A O 1
ATOM 1598 N N . LYS A 1 207 ? -12.587 12.361 1.954 1.00 85.19 207 LYS A N 1
ATOM 1599 C CA . LYS A 1 207 ? -12.116 13.499 1.140 1.00 85.19 207 LYS A CA 1
ATOM 1600 C C . LYS A 1 207 ? -12.818 14.822 1.476 1.00 85.19 207 LYS A C 1
ATOM 1602 O O . LYS A 1 207 ? -13.025 15.673 0.609 1.00 85.19 207 LYS A O 1
ATOM 1607 N N . LYS A 1 208 ? -13.203 15.008 2.740 1.00 83.88 208 LYS A N 1
ATOM 1608 C CA . LYS A 1 208 ? -13.885 16.218 3.215 1.00 83.88 208 LYS A CA 1
ATOM 1609 C C . LYS A 1 208 ? -12.875 17.296 3.603 1.00 83.88 208 LYS A C 1
ATOM 1611 O O . LYS A 1 208 ? -11.776 17.007 4.067 1.00 83.88 208 LYS A O 1
ATOM 1616 N N . SER A 1 209 ? -13.264 18.562 3.434 1.00 76.88 209 SER A N 1
ATOM 1617 C CA . SER A 1 209 ? -12.455 19.697 3.888 1.00 76.88 209 SER A CA 1
ATOM 1618 C C . SER A 1 209 ? -12.310 19.657 5.408 1.00 76.88 209 SER A C 1
ATOM 1620 O O . SER A 1 209 ? -13.290 19.815 6.134 1.00 76.88 209 SER A O 1
ATOM 1622 N N . LEU A 1 210 ? -11.076 19.519 5.881 1.00 79.44 210 LEU A N 1
ATOM 1623 C CA . LEU A 1 210 ? -10.737 19.543 7.297 1.00 79.44 210 LEU A CA 1
ATOM 1624 C C . LEU A 1 210 ? -10.487 20.984 7.755 1.00 79.44 210 LEU A C 1
ATOM 1626 O O . LEU A 1 210 ? -9.687 21.716 7.179 1.00 79.44 210 LEU A O 1
ATOM 1630 N N . ARG A 1 211 ? -11.191 21.397 8.808 1.00 69.62 211 ARG A N 1
ATOM 1631 C CA . ARG A 1 211 ? -10.859 22.579 9.613 1.00 69.62 211 ARG A CA 1
ATOM 1632 C C . ARG A 1 211 ? -10.815 22.131 11.063 1.00 69.62 211 ARG A C 1
ATOM 1634 O O . ARG A 1 211 ? -11.759 22.357 11.811 1.00 69.62 211 ARG A O 1
ATOM 1641 N N . HIS A 1 212 ? -9.754 21.407 11.410 1.00 73.38 212 HIS A N 1
ATOM 1642 C CA . HIS A 1 212 ? -9.600 20.821 12.737 1.00 73.38 212 HIS A CA 1
ATOM 1643 C C . HIS A 1 212 ? -8.454 21.481 13.490 1.00 73.38 212 HIS A C 1
ATOM 1645 O O . HIS A 1 212 ? -7.295 21.405 13.074 1.00 73.38 212 HIS A O 1
ATOM 1651 N N . THR A 1 213 ? -8.787 22.104 14.613 1.00 74.00 213 THR A N 1
ATOM 1652 C CA . THR A 1 213 ? -7.833 22.603 15.602 1.00 74.00 213 THR A CA 1
ATOM 1653 C C . THR A 1 213 ? -7.969 21.759 16.857 1.00 74.00 213 THR A C 1
ATOM 1655 O O . THR A 1 213 ? -9.034 21.750 17.467 1.00 74.00 213 THR A O 1
ATOM 1658 N N . ASP A 1 214 ? -6.894 21.077 17.237 1.00 86.06 214 ASP A N 1
ATOM 1659 C CA . ASP A 1 214 ? -6.814 20.289 18.469 1.00 86.06 214 ASP A CA 1
ATOM 1660 C C . ASP A 1 214 ? -5.763 20.888 19.402 1.00 86.06 214 ASP A C 1
ATOM 1662 O O . ASP A 1 214 ? -4.905 21.637 18.938 1.00 86.06 214 ASP A O 1
ATOM 1666 N N . SER A 1 215 ? -5.793 20.566 20.692 1.00 83.94 215 SER A N 1
ATOM 1667 C CA . SER A 1 215 ? -4.702 20.888 21.622 1.00 83.94 215 SER A CA 1
ATOM 1668 C C . SER A 1 215 ? -3.680 19.755 21.728 1.00 83.94 215 SER A C 1
ATOM 1670 O O . SER A 1 215 ? -2.530 20.020 22.077 1.00 83.94 215 SER A O 1
ATOM 1672 N N . ASP A 1 216 ? -4.069 18.520 21.398 1.00 92.25 216 ASP A N 1
ATOM 1673 C CA . ASP A 1 216 ? -3.178 17.367 21.440 1.00 92.25 216 ASP A CA 1
ATOM 1674 C C . ASP A 1 216 ? -2.177 17.392 20.268 1.00 92.25 216 ASP A C 1
ATOM 1676 O O . ASP A 1 216 ? -2.586 17.540 19.108 1.00 92.25 216 ASP A O 1
ATOM 1680 N N . PRO A 1 217 ? -0.865 17.234 20.525 1.00 90.06 217 PRO A N 1
ATOM 1681 C CA . PRO A 1 217 ? 0.155 17.327 19.485 1.00 90.06 217 PRO A CA 1
ATOM 1682 C C . PRO A 1 217 ? 0.018 16.242 18.412 1.00 90.06 217 PRO A C 1
ATOM 1684 O O . PRO A 1 217 ? 0.265 16.524 17.240 1.00 90.06 217 PRO A O 1
ATOM 1687 N N . THR A 1 218 ? -0.406 15.032 18.776 1.00 90.00 218 THR A N 1
ATOM 1688 C CA . THR A 1 218 ? -0.548 13.901 17.846 1.00 90.00 218 THR A CA 1
ATOM 1689 C C . THR A 1 218 ? -1.707 14.147 16.891 1.00 90.00 218 THR A C 1
ATOM 1691 O O . THR A 1 218 ? -1.572 14.019 15.672 1.00 90.00 218 THR A O 1
ATOM 1694 N N . VAL A 1 219 ? -2.839 14.589 17.439 1.00 93.00 219 VAL A N 1
ATOM 1695 C CA . VAL A 1 219 ? -4.038 14.918 16.660 1.00 93.00 219 VAL A CA 1
ATOM 1696 C C . VAL A 1 219 ? -3.783 16.124 15.752 1.00 93.00 219 VAL A C 1
ATOM 1698 O O . VAL A 1 219 ? -4.142 16.108 14.571 1.00 93.00 219 VAL A O 1
ATOM 1701 N N . GLN A 1 220 ? -3.096 17.155 16.258 1.00 92.62 220 GLN A N 1
ATOM 1702 C CA . GLN A 1 220 ? -2.653 18.284 15.439 1.00 92.62 220 GLN A CA 1
ATOM 1703 C C . GLN A 1 220 ? -1.744 17.845 14.291 1.00 92.62 220 GLN A C 1
ATOM 1705 O O . GLN A 1 220 ? -1.818 18.412 13.201 1.00 92.62 220 GLN A O 1
ATOM 1710 N N . HIS A 1 221 ? -0.857 16.883 14.532 1.00 93.31 221 HIS A N 1
ATOM 1711 C CA . HIS A 1 221 ? 0.096 16.414 13.535 1.00 93.31 221 HIS A CA 1
ATOM 1712 C C . HIS A 1 221 ? -0.604 15.695 12.377 1.00 93.31 221 HIS A C 1
ATOM 1714 O O . HIS A 1 221 ? -0.421 16.091 11.224 1.00 93.31 221 HIS A O 1
ATOM 1720 N N . ILE A 1 222 ? -1.501 14.749 12.679 1.00 95.06 222 ILE A N 1
ATOM 1721 C CA . ILE A 1 222 ? -2.374 14.094 11.686 1.00 95.06 222 ILE A CA 1
ATOM 1722 C C . ILE A 1 222 ? -3.209 15.141 10.931 1.00 95.06 222 ILE A C 1
ATOM 1724 O O . ILE A 1 222 ? -3.231 15.164 9.699 1.00 95.06 222 ILE A O 1
ATOM 1728 N N . SER A 1 223 ? -3.836 16.073 11.658 1.00 93.56 223 SER A N 1
ATOM 1729 C CA . SER A 1 223 ? -4.627 17.160 11.065 1.00 93.56 223 SER A CA 1
ATOM 1730 C C . SER A 1 223 ? -3.810 18.010 10.088 1.00 93.56 223 SER A C 1
ATOM 1732 O O . SER A 1 223 ? -4.285 18.318 8.995 1.00 93.56 223 SER A O 1
ATOM 1734 N N . LYS A 1 224 ? -2.565 18.367 10.433 1.00 93.44 224 LYS A N 1
ATOM 1735 C CA . LYS A 1 224 ? -1.668 19.151 9.566 1.00 93.44 224 LYS A CA 1
ATOM 1736 C C . LYS A 1 224 ? -1.309 18.402 8.289 1.00 93.44 224 LYS A C 1
ATOM 1738 O O . LYS A 1 224 ? -1.300 19.026 7.229 1.00 93.44 224 LYS A O 1
ATOM 1743 N N . ILE A 1 225 ? -1.022 17.102 8.382 1.00 95.12 225 ILE A N 1
ATOM 1744 C CA . ILE A 1 225 ? -0.743 16.261 7.211 1.00 95.12 225 ILE A CA 1
ATOM 1745 C C . ILE A 1 225 ? -1.931 16.311 6.251 1.00 95.12 225 ILE A C 1
ATOM 1747 O O . ILE A 1 225 ? -1.759 16.669 5.087 1.00 95.12 225 ILE A O 1
ATOM 1751 N N . LEU A 1 226 ? -3.135 16.030 6.749 1.00 94.69 226 LEU A N 1
ATOM 1752 C CA . LEU A 1 226 ? -4.333 15.918 5.918 1.00 94.69 226 LEU A CA 1
A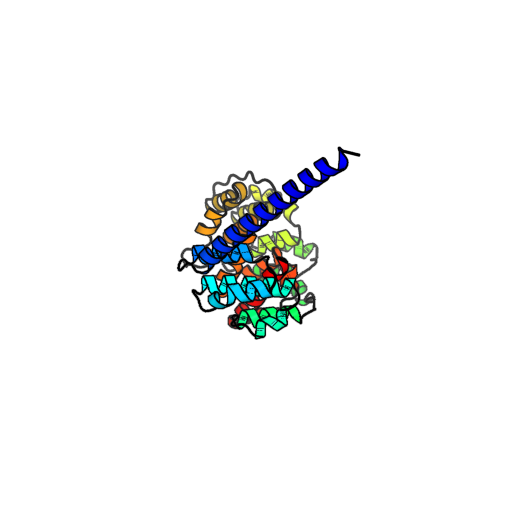TOM 1753 C C . LEU A 1 226 ? -4.833 17.272 5.396 1.00 94.69 226 LEU A C 1
ATOM 1755 O O . LEU A 1 226 ? -5.164 17.398 4.219 1.00 94.69 226 LEU A O 1
ATOM 1759 N N . THR A 1 227 ? -4.859 18.303 6.244 1.00 91.94 227 THR A N 1
ATOM 1760 C CA . THR A 1 227 ? -5.378 19.637 5.892 1.00 91.94 227 THR A CA 1
ATOM 1761 C C . THR A 1 227 ? -4.482 20.334 4.873 1.00 91.94 227 THR A C 1
ATOM 1763 O O . THR A 1 227 ? -4.975 20.897 3.898 1.00 91.94 227 THR A O 1
ATOM 1766 N N . ASN A 1 228 ? -3.162 20.269 5.067 1.00 90.81 228 ASN A N 1
ATOM 1767 C CA . ASN A 1 228 ? -2.201 20.915 4.172 1.00 90.81 228 ASN A CA 1
ATOM 1768 C C . ASN A 1 228 ? -1.722 19.992 3.049 1.00 90.81 228 ASN A C 1
ATOM 1770 O O . ASN A 1 228 ? -0.855 20.396 2.276 1.00 90.81 228 ASN A O 1
ATOM 1774 N N . LYS A 1 229 ? -2.232 18.754 2.982 1.00 91.44 229 LYS A N 1
ATOM 1775 C CA . LYS A 1 229 ? -1.758 17.712 2.061 1.00 91.44 229 LYS A CA 1
ATOM 1776 C C . LYS A 1 229 ? -0.233 17.561 2.097 1.00 91.44 229 LYS A C 1
ATOM 1778 O O . LYS A 1 229 ? 0.438 17.491 1.070 1.00 91.44 229 LYS A O 1
ATOM 1783 N N . ASN A 1 230 ? 0.335 17.555 3.301 1.00 92.62 230 ASN A N 1
ATOM 1784 C CA . ASN A 1 230 ? 1.779 17.571 3.498 1.00 92.62 230 ASN A CA 1
ATOM 1785 C C . ASN A 1 230 ? 2.354 16.146 3.538 1.00 92.62 230 ASN A C 1
ATOM 1787 O O . ASN A 1 230 ? 2.648 15.612 4.609 1.00 92.62 230 ASN A O 1
ATOM 1791 N N . GLY A 1 231 ? 2.534 15.545 2.358 1.00 92.75 231 GLY A N 1
ATOM 1792 C CA . GLY A 1 231 ? 3.121 14.206 2.215 1.00 92.75 231 GLY A CA 1
ATOM 1793 C C . GLY A 1 231 ? 4.563 14.112 2.732 1.00 92.75 231 GLY A C 1
ATOM 1794 O O . GLY A 1 231 ? 4.947 13.099 3.308 1.00 92.75 231 GLY A O 1
ATOM 1795 N N . ILE A 1 232 ? 5.348 15.193 2.630 1.00 94.31 232 ILE A N 1
ATOM 1796 C CA . ILE A 1 232 ? 6.723 15.246 3.161 1.00 94.31 232 ILE A CA 1
ATOM 1797 C C . ILE A 1 232 ? 6.721 15.116 4.686 1.00 94.31 232 ILE A C 1
ATOM 1799 O O . ILE A 1 232 ? 7.573 14.431 5.255 1.00 94.31 232 ILE A O 1
ATOM 1803 N N . LEU A 1 233 ? 5.780 15.785 5.357 1.00 95.94 233 LEU A N 1
ATOM 1804 C CA . LEU A 1 233 ? 5.624 15.666 6.801 1.00 95.94 233 LEU A CA 1
ATOM 1805 C C . LEU A 1 233 ? 5.263 14.232 7.175 1.00 95.94 233 LEU A C 1
ATOM 1807 O O . LEU A 1 233 ? 5.954 13.666 8.016 1.00 95.94 233 LEU A O 1
ATOM 1811 N N . ALA A 1 234 ? 4.264 13.646 6.504 1.00 95.88 234 ALA A N 1
ATOM 1812 C CA . ALA A 1 234 ? 3.864 12.258 6.721 1.00 95.88 234 ALA A CA 1
ATOM 1813 C C . ALA A 1 234 ? 5.057 11.305 6.585 1.00 95.88 234 ALA A C 1
ATOM 1815 O O . ALA A 1 234 ? 5.339 10.547 7.508 1.00 95.88 234 ALA A O 1
ATOM 1816 N N . TRP A 1 235 ? 5.825 11.432 5.500 1.00 94.69 235 TRP A N 1
ATOM 1817 C CA . TRP A 1 235 ? 7.016 10.622 5.241 1.00 94.69 235 TRP A CA 1
ATOM 1818 C C . TRP A 1 235 ? 8.030 10.706 6.384 1.00 94.69 235 TRP A C 1
ATOM 1820 O O . TRP A 1 235 ? 8.538 9.699 6.871 1.00 94.69 235 TRP A O 1
ATOM 1830 N N . ARG A 1 236 ? 8.348 11.926 6.828 1.00 94.25 236 ARG A N 1
ATOM 1831 C CA . ARG A 1 236 ? 9.368 12.154 7.862 1.00 94.25 236 ARG A CA 1
ATOM 1832 C C . ARG A 1 236 ? 8.939 11.664 9.240 1.00 94.25 236 ARG A C 1
ATOM 1834 O O . ARG A 1 236 ? 9.808 11.389 10.059 1.00 94.25 236 ARG A O 1
ATOM 1841 N N . SER A 1 237 ? 7.637 11.578 9.496 1.00 94.38 237 SER A N 1
ATOM 1842 C CA . SER A 1 237 ? 7.086 11.185 10.795 1.00 94.38 237 SER A CA 1
ATOM 1843 C C . SER A 1 237 ? 6.479 9.786 10.831 1.00 94.38 237 SER A C 1
ATOM 1845 O O . SER A 1 237 ? 5.942 9.414 11.864 1.00 94.38 237 SER A O 1
ATOM 1847 N N . MET A 1 238 ? 6.513 9.021 9.736 1.00 94.50 238 MET A N 1
ATOM 1848 C CA . MET A 1 238 ? 5.872 7.699 9.697 1.00 94.50 238 MET A CA 1
ATOM 1849 C C . MET A 1 238 ? 6.610 6.630 10.503 1.00 94.50 238 MET A C 1
ATOM 1851 O O . MET A 1 238 ? 6.091 5.533 10.638 1.00 94.50 238 MET A O 1
ATOM 1855 N N . HIS A 1 239 ? 7.819 6.904 10.996 1.00 94.62 239 HIS A N 1
ATOM 1856 C CA . HIS A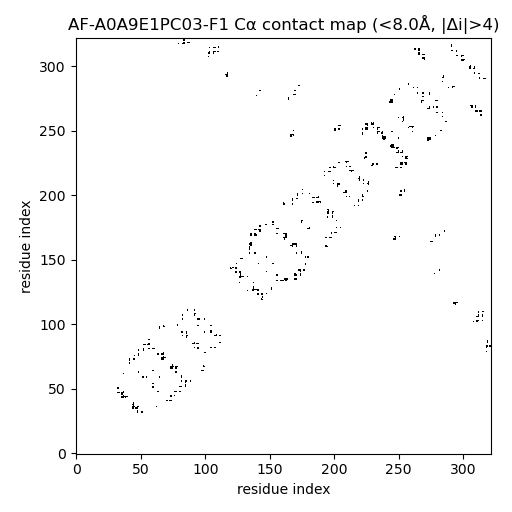 1 239 ? 8.574 5.956 11.806 1.00 94.62 239 HIS A CA 1
ATOM 1857 C C . HIS A 1 239 ? 8.471 6.313 13.288 1.00 94.62 239 HIS A C 1
ATOM 1859 O O . HIS A 1 239 ? 8.675 7.462 13.685 1.00 94.62 239 HIS A O 1
ATOM 1865 N N . LEU A 1 240 ? 8.232 5.295 14.103 1.00 91.12 240 LEU A N 1
ATOM 1866 C CA . LEU A 1 240 ? 8.359 5.331 15.549 1.00 91.12 240 LEU A CA 1
ATOM 1867 C C . LEU A 1 240 ? 9.839 5.374 15.959 1.00 91.12 240 LEU A C 1
ATOM 1869 O O . LEU A 1 240 ? 10.750 5.093 15.178 1.00 91.12 240 LEU A O 1
ATOM 1873 N N . THR A 1 241 ? 10.097 5.685 17.230 1.00 88.31 241 THR A N 1
ATOM 1874 C CA . THR A 1 241 ? 11.460 5.785 17.789 1.00 88.31 241 THR A CA 1
ATOM 1875 C C . THR A 1 241 ? 12.259 4.482 17.707 1.00 88.31 241 THR A C 1
ATOM 1877 O O . THR A 1 241 ? 13.486 4.515 17.698 1.00 88.31 241 THR A O 1
ATOM 1880 N N . ASN A 1 242 ? 11.576 3.340 17.630 1.00 90.88 242 ASN A N 1
ATOM 1881 C CA . ASN A 1 242 ? 12.163 2.011 17.457 1.00 90.88 242 ASN A CA 1
ATOM 1882 C C . ASN A 1 242 ? 12.389 1.626 15.979 1.00 90.88 242 ASN A C 1
ATOM 1884 O O . ASN A 1 242 ? 12.834 0.513 15.710 1.00 90.88 242 ASN A O 1
ATOM 1888 N N . GLY A 1 243 ? 12.080 2.518 15.033 1.00 90.25 243 GLY A N 1
ATOM 1889 C CA . GLY A 1 243 ? 12.217 2.290 13.594 1.00 90.25 243 GLY A CA 1
ATOM 1890 C C . GLY A 1 243 ? 11.044 1.558 12.936 1.00 90.25 243 GLY A C 1
ATOM 1891 O O . GLY A 1 243 ? 11.086 1.355 11.725 1.00 90.25 243 GLY A O 1
ATOM 1892 N N . LEU A 1 244 ? 10.006 1.177 13.690 1.00 94.75 244 LEU A N 1
ATOM 1893 C CA . LEU A 1 244 ? 8.787 0.588 13.126 1.00 94.75 244 LEU A CA 1
ATOM 1894 C C . LEU A 1 244 ? 7.875 1.660 12.526 1.00 94.75 244 LEU A C 1
ATOM 1896 O O . LEU A 1 244 ? 7.992 2.838 12.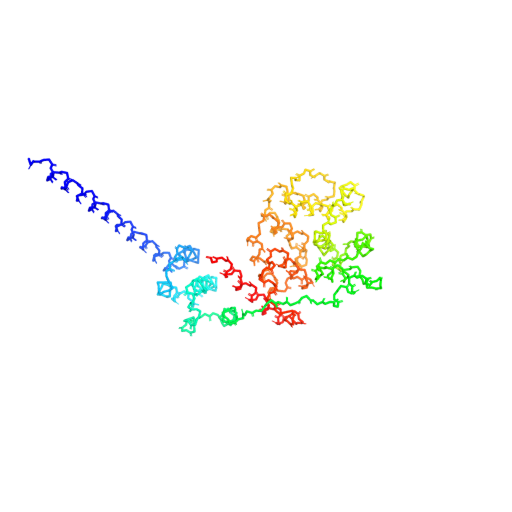855 1.00 94.75 244 LEU A O 1
ATOM 1900 N N . ILE A 1 245 ? 6.951 1.250 11.663 1.00 95.94 245 ILE A N 1
ATOM 1901 C CA . ILE A 1 245 ? 5.969 2.154 11.058 1.00 95.94 245 ILE A CA 1
ATOM 1902 C C . ILE A 1 245 ? 4.857 2.516 12.053 1.00 95.94 245 ILE A C 1
ATOM 1904 O O . ILE A 1 245 ? 4.270 1.632 12.674 1.00 95.94 245 ILE A O 1
ATOM 1908 N N . ASP A 1 246 ? 4.549 3.811 12.154 1.00 95.88 246 ASP A N 1
ATOM 1909 C CA . ASP A 1 246 ? 3.339 4.364 12.765 1.00 95.88 246 ASP A CA 1
ATOM 1910 C C . ASP A 1 246 ? 2.166 4.229 11.771 1.00 95.88 246 ASP A C 1
ATOM 1912 O O . ASP A 1 246 ? 2.142 4.927 10.744 1.00 95.88 246 ASP A O 1
ATOM 1916 N N . PRO A 1 247 ? 1.187 3.346 12.038 1.00 96.25 247 PRO A N 1
ATOM 1917 C CA . PRO A 1 247 ? 0.119 3.066 11.084 1.00 96.25 247 PRO A CA 1
ATOM 1918 C C . PRO A 1 247 ? -0.847 4.246 10.884 1.00 96.25 247 PRO A C 1
ATOM 1920 O O . PRO A 1 247 ? -1.361 4.434 9.778 1.00 96.25 247 PRO A O 1
ATOM 1923 N N . ASP A 1 248 ? -1.067 5.070 11.916 1.00 97.00 248 ASP A N 1
ATOM 1924 C CA . ASP A 1 248 ? -1.989 6.213 11.873 1.00 97.00 248 ASP A CA 1
ATOM 1925 C C . ASP A 1 248 ? -1.431 7.307 10.936 1.00 97.00 248 ASP A C 1
ATOM 1927 O O . ASP A 1 248 ? -2.139 7.892 10.101 1.00 97.00 248 ASP A O 1
ATOM 1931 N N . ILE A 1 249 ? -0.122 7.565 11.040 1.00 97.06 249 ILE A N 1
ATOM 1932 C CA . ILE A 1 249 ? 0.592 8.508 10.171 1.00 97.06 249 ILE A CA 1
ATOM 1933 C C . ILE A 1 249 ? 0.708 7.966 8.750 1.00 97.06 249 ILE A C 1
ATOM 1935 O O . ILE A 1 249 ? 0.517 8.723 7.793 1.00 97.06 249 ILE A O 1
ATOM 1939 N N . PHE A 1 250 ? 0.980 6.670 8.593 1.00 97.56 250 PHE A N 1
ATOM 1940 C CA . PHE A 1 250 ? 1.086 6.060 7.272 1.00 97.56 250 PHE A CA 1
ATOM 1941 C C . PHE A 1 250 ? -0.238 6.142 6.502 1.00 97.56 250 PHE A C 1
ATOM 1943 O O . PHE A 1 250 ? -0.249 6.553 5.340 1.00 97.56 250 PHE A O 1
ATOM 1950 N N . LEU A 1 251 ? -1.367 5.848 7.160 1.00 97.94 251 LEU A N 1
ATOM 1951 C CA . LEU A 1 251 ? -2.698 6.041 6.580 1.00 97.94 251 LEU A CA 1
ATOM 1952 C C . LEU A 1 251 ? -2.908 7.495 6.135 1.00 97.94 251 LEU A C 1
ATOM 1954 O O . LEU A 1 251 ? -3.403 7.745 5.037 1.00 97.94 251 LEU A O 1
ATOM 1958 N N . SER A 1 252 ? -2.491 8.463 6.955 1.00 97.25 252 SER A N 1
ATOM 1959 C CA . SER A 1 252 ? -2.572 9.884 6.595 1.00 97.25 252 SER A CA 1
ATOM 1960 C C . SER A 1 252 ? -1.776 10.206 5.324 1.00 97.25 252 SER A C 1
ATOM 1962 O O . SER A 1 252 ? -2.238 10.984 4.490 1.00 97.25 252 SER A O 1
ATOM 1964 N N . GLY A 1 253 ? -0.602 9.590 5.158 1.00 97.25 253 GLY A N 1
ATOM 1965 C CA . GLY A 1 253 ? 0.212 9.677 3.945 1.00 97.25 253 GLY A CA 1
ATOM 1966 C C . GLY A 1 253 ? -0.495 9.110 2.713 1.00 97.25 253 GLY A C 1
ATOM 1967 O O . GLY A 1 253 ? -0.606 9.814 1.712 1.00 97.25 253 GLY A O 1
ATOM 1968 N N . LEU A 1 254 ? -1.062 7.901 2.816 1.00 9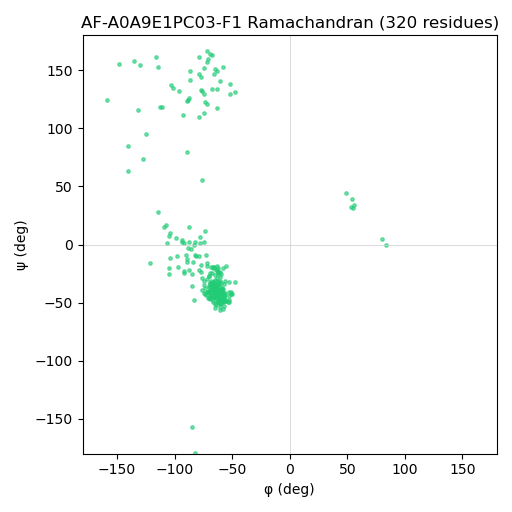7.06 254 LEU A N 1
ATOM 1969 C CA . LEU A 1 254 ? -1.842 7.268 1.740 1.00 97.06 254 LEU A CA 1
ATOM 1970 C C . LEU A 1 254 ? -3.052 8.107 1.304 1.00 97.06 254 LEU A C 1
ATOM 1972 O O . LEU A 1 254 ? -3.360 8.173 0.117 1.00 97.06 254 LEU A O 1
ATOM 1976 N N . ILE A 1 255 ? -3.727 8.782 2.241 1.00 96.50 255 ILE A N 1
ATOM 1977 C CA . ILE A 1 255 ? -4.852 9.682 1.926 1.00 96.50 255 ILE A CA 1
ATOM 1978 C C . ILE A 1 255 ? -4.388 10.896 1.102 1.00 96.50 255 ILE A C 1
ATOM 1980 O O . ILE A 1 255 ? -5.131 11.392 0.252 1.00 96.50 255 ILE A O 1
ATOM 1984 N N . VAL A 1 256 ? -3.184 11.405 1.376 1.00 94.94 256 VAL A N 1
ATOM 1985 C CA . VAL A 1 256 ? -2.639 12.617 0.749 1.00 94.94 256 VAL A CA 1
ATOM 1986 C C . VAL A 1 256 ? -2.011 12.327 -0.611 1.00 94.94 256 VAL A C 1
ATOM 1988 O O . VAL A 1 256 ? -2.281 13.058 -1.565 1.00 94.94 256 VAL A O 1
ATOM 1991 N N . ASP A 1 257 ? -1.180 11.291 -0.688 1.00 94.50 257 ASP A N 1
ATOM 1992 C CA . ASP A 1 257 ? -0.456 10.880 -1.888 1.00 94.50 257 ASP A CA 1
ATOM 1993 C C . ASP A 1 257 ? -0.434 9.352 -1.969 1.00 94.50 257 ASP A C 1
ATOM 1995 O O . ASP A 1 257 ? 0.499 8.678 -1.526 1.00 94.50 257 ASP A O 1
ATOM 1999 N N . GLN A 1 258 ? -1.516 8.810 -2.524 1.00 93.88 258 GLN A N 1
ATOM 2000 C CA . GLN A 1 258 ? -1.705 7.372 -2.652 1.00 93.88 258 GLN A CA 1
ATOM 2001 C C . GLN A 1 258 ? -0.579 6.721 -3.464 1.00 93.88 258 GLN A C 1
ATOM 2003 O O . GLN A 1 258 ? -0.087 5.672 -3.066 1.00 93.88 258 GLN A O 1
ATOM 2008 N N . VAL A 1 259 ? -0.146 7.331 -4.571 1.00 90.44 259 VAL A N 1
ATOM 2009 C CA . VAL A 1 259 ? 0.845 6.725 -5.476 1.00 90.44 259 VAL A CA 1
ATOM 2010 C C . VAL A 1 259 ? 2.192 6.575 -4.771 1.00 90.44 259 VAL A C 1
ATOM 2012 O O . VAL A 1 259 ? 2.734 5.471 -4.712 1.00 90.44 259 VAL A O 1
ATOM 2015 N N . ALA A 1 260 ? 2.704 7.650 -4.162 1.00 90.94 260 ALA A N 1
ATOM 2016 C CA . ALA A 1 260 ? 3.995 7.602 -3.479 1.00 90.94 260 ALA A CA 1
ATOM 2017 C C . ALA A 1 260 ? 3.975 6.662 -2.261 1.00 90.94 260 ALA A C 1
ATOM 2019 O O . ALA A 1 260 ? 4.925 5.910 -2.027 1.00 90.94 260 ALA A O 1
ATOM 2020 N N . PHE A 1 261 ? 2.887 6.673 -1.484 1.00 95.94 261 PHE A N 1
ATOM 2021 C CA . PHE A 1 261 ? 2.792 5.848 -0.280 1.00 95.94 261 PHE A CA 1
ATOM 2022 C C . PHE A 1 261 ? 2.450 4.380 -0.561 1.00 95.94 261 PHE A C 1
ATOM 2024 O O . PHE A 1 261 ? 2.795 3.528 0.255 1.00 95.94 261 PHE A O 1
ATOM 2031 N N . LEU A 1 262 ? 1.844 4.036 -1.703 1.00 95.06 262 LEU A N 1
ATOM 2032 C CA . LEU A 1 262 ? 1.674 2.633 -2.101 1.00 95.06 262 LEU A CA 1
ATOM 2033 C C . LEU A 1 262 ? 3.019 1.965 -2.391 1.00 95.06 262 LEU A C 1
ATOM 2035 O O . LEU A 1 262 ? 3.244 0.839 -1.950 1.00 95.06 262 LEU A O 1
ATOM 2039 N N . GLN A 1 263 ? 3.939 2.663 -3.060 1.00 91.62 263 GLN A N 1
ATOM 2040 C CA . GLN A 1 263 ? 5.292 2.145 -3.262 1.00 91.62 263 GLN A CA 1
ATOM 2041 C C . GLN A 1 263 ? 5.995 1.908 -1.917 1.00 91.62 263 GLN A C 1
ATOM 2043 O O . GLN A 1 263 ? 6.530 0.826 -1.666 1.00 91.62 263 GLN A O 1
ATOM 2048 N N . LEU A 1 264 ? 5.922 2.887 -1.013 1.00 94.62 264 LEU A N 1
ATOM 2049 C CA . LEU A 1 264 ? 6.443 2.747 0.347 1.00 94.62 264 LEU A CA 1
ATOM 2050 C C . LEU A 1 264 ? 5.829 1.583 1.119 1.00 94.62 264 LEU A C 1
ATOM 2052 O O . LEU A 1 264 ? 6.518 0.940 1.912 1.00 94.62 264 LEU A O 1
ATOM 2056 N N . LEU A 1 265 ? 4.531 1.337 0.942 1.00 96.75 265 LEU A N 1
ATOM 2057 C CA . LEU A 1 265 ? 3.817 0.272 1.634 1.00 96.75 265 LEU A CA 1
ATOM 2058 C C . LEU A 1 265 ? 4.432 -1.081 1.275 1.00 96.75 265 LEU A C 1
ATOM 2060 O O . LEU A 1 265 ? 4.747 -1.866 2.165 1.00 96.75 265 LEU A O 1
ATOM 2064 N N . VAL A 1 266 ? 4.685 -1.305 -0.018 1.00 94.69 266 VAL A N 1
ATOM 2065 C CA . VAL A 1 266 ? 5.367 -2.504 -0.516 1.00 94.69 266 VAL A CA 1
ATOM 2066 C C . VAL A 1 266 ? 6.772 -2.614 0.073 1.00 94.69 266 VAL A C 1
ATOM 2068 O O . VAL A 1 266 ? 7.106 -3.639 0.668 1.00 94.69 266 VAL A O 1
ATOM 2071 N N . GLU A 1 267 ? 7.586 -1.564 -0.060 1.00 93.06 267 GLU A N 1
ATOM 2072 C CA . GLU A 1 267 ? 8.989 -1.571 0.375 1.00 93.06 267 GLU A CA 1
ATOM 2073 C C . GLU A 1 267 ? 9.117 -1.836 1.884 1.00 93.06 267 GLU A C 1
ATOM 2075 O O . GLU A 1 267 ? 9.866 -2.716 2.317 1.00 93.06 267 GLU A O 1
ATOM 2080 N N . SER A 1 268 ? 8.337 -1.122 2.697 1.00 94.75 268 SER A N 1
ATOM 2081 C CA . SER A 1 268 ? 8.349 -1.255 4.158 1.00 94.75 268 SER A CA 1
ATOM 2082 C C . SER A 1 268 ? 7.798 -2.599 4.640 1.00 94.75 268 SER A C 1
ATOM 2084 O O . SER A 1 268 ? 8.307 -3.157 5.618 1.00 94.75 268 SER A O 1
ATOM 2086 N N . ALA A 1 269 ? 6.795 -3.158 3.956 1.00 94.00 269 ALA A N 1
ATOM 2087 C CA . ALA A 1 269 ? 6.250 -4.467 4.290 1.00 94.00 269 ALA A CA 1
ATOM 2088 C C . ALA A 1 269 ? 7.221 -5.604 3.939 1.00 94.00 269 ALA A C 1
ATOM 2090 O O . ALA A 1 269 ? 7.407 -6.516 4.746 1.00 94.00 269 ALA A O 1
ATOM 2091 N N . GLN A 1 270 ? 7.906 -5.529 2.794 1.00 91.94 270 GLN A N 1
ATOM 2092 C CA . GLN A 1 270 ? 8.956 -6.486 2.422 1.00 91.94 270 GLN A CA 1
ATOM 2093 C C . GLN A 1 270 ? 10.160 -6.431 3.370 1.00 91.94 270 GLN A C 1
ATOM 2095 O O . GLN A 1 270 ? 10.745 -7.467 3.686 1.00 91.94 270 GLN A O 1
ATOM 2100 N N . ALA A 1 271 ? 10.496 -5.239 3.866 1.00 91.44 271 ALA A N 1
ATOM 2101 C CA . ALA A 1 271 ? 11.550 -5.030 4.854 1.00 91.44 271 ALA A CA 1
ATOM 2102 C C . ALA A 1 271 ? 11.138 -5.391 6.299 1.00 91.44 271 ALA A C 1
ATOM 2104 O O . ALA A 1 271 ? 11.952 -5.248 7.208 1.00 91.44 271 ALA A O 1
ATOM 2105 N N . ASN A 1 272 ? 9.910 -5.879 6.527 1.00 91.38 272 ASN A N 1
ATOM 2106 C CA . ASN A 1 272 ? 9.370 -6.210 7.853 1.00 91.38 272 ASN A CA 1
ATOM 2107 C C . ASN A 1 272 ? 9.454 -5.047 8.867 1.00 91.38 272 ASN A C 1
ATOM 2109 O O . ASN A 1 272 ? 9.714 -5.265 10.048 1.00 91.38 272 ASN A O 1
ATOM 2113 N N . LEU A 1 273 ? 9.209 -3.810 8.418 1.00 93.75 273 LEU A N 1
ATOM 2114 C CA . LEU A 1 273 ? 9.220 -2.612 9.278 1.00 93.75 273 LEU A CA 1
ATOM 2115 C C . LEU A 1 273 ? 7.899 -2.387 10.032 1.00 93.75 273 LEU A C 1
ATOM 2117 O O . LEU A 1 273 ? 7.757 -1.430 10.790 1.00 93.75 273 LEU A O 1
ATOM 2121 N N . TRP A 1 274 ? 6.916 -3.258 9.828 1.00 94.31 274 TRP A N 1
ATOM 2122 C CA . TRP A 1 274 ? 5.614 -3.178 10.477 1.00 94.31 274 TRP A CA 1
ATOM 2123 C C . TRP A 1 274 ? 5.588 -4.067 11.712 1.00 94.31 274 TRP A C 1
ATOM 2125 O O . TRP A 1 274 ? 5.941 -5.244 11.643 1.00 94.31 274 TRP A O 1
ATOM 2135 N N . GLN A 1 275 ? 5.107 -3.523 12.830 1.00 92.62 275 GLN A N 1
ATOM 2136 C CA . GLN A 1 275 ? 4.908 -4.305 14.051 1.00 92.62 275 GLN A CA 1
ATOM 2137 C C . GLN A 1 275 ? 3.922 -5.461 13.825 1.00 92.62 275 GLN A C 1
ATOM 2139 O O . GLN A 1 275 ? 4.080 -6.557 14.371 1.00 92.62 275 GLN A O 1
ATOM 2144 N N . HIS A 1 276 ? 2.894 -5.203 13.017 1.00 91.94 276 HIS A N 1
ATOM 2145 C CA . HIS A 1 276 ? 1.759 -6.082 12.784 1.00 91.94 276 HIS A CA 1
ATOM 2146 C C . HIS A 1 276 ? 1.510 -6.220 11.275 1.00 91.94 276 HIS A C 1
ATOM 2148 O O . HIS A 1 276 ? 1.237 -5.217 10.614 1.00 91.94 276 HIS A O 1
ATOM 2154 N N . PRO A 1 277 ? 1.665 -7.427 10.696 1.00 90.06 277 PRO A N 1
ATOM 2155 C CA . PRO A 1 277 ? 1.581 -7.630 9.250 1.00 90.06 277 PRO A CA 1
ATOM 2156 C C . PRO A 1 277 ? 0.175 -7.431 8.670 1.00 90.06 277 PRO A C 1
ATOM 2158 O O . PRO A 1 277 ? 0.051 -7.218 7.468 1.00 90.06 277 PRO A O 1
ATOM 2161 N N . GLU A 1 278 ? -0.870 -7.486 9.493 1.00 91.69 278 GLU A N 1
ATOM 2162 C CA . GLU A 1 278 ? -2.249 -7.199 9.102 1.00 91.69 278 GLU A CA 1
ATOM 2163 C C . GLU A 1 278 ? -2.440 -5.735 8.681 1.00 91.69 278 GLU A C 1
ATOM 2165 O O . GLU A 1 278 ? -3.139 -5.470 7.711 1.00 91.69 278 GLU A O 1
ATOM 2170 N N . HIS A 1 279 ? -1.758 -4.781 9.322 1.00 95.69 279 HIS A N 1
ATOM 2171 C CA . HIS A 1 279 ? -1.905 -3.352 9.028 1.00 95.69 279 HIS A CA 1
ATOM 2172 C C . HIS A 1 279 ? -1.603 -2.999 7.568 1.00 95.69 279 HIS A C 1
ATOM 2174 O O . HIS A 1 279 ? -2.480 -2.443 6.901 1.00 95.69 279 HIS A O 1
ATOM 2180 N N . PRO A 1 280 ? -0.420 -3.335 7.016 1.00 96.25 280 PRO A N 1
ATOM 2181 C CA . PRO A 1 280 ? -0.143 -3.000 5.632 1.00 96.25 280 PRO A CA 1
ATOM 2182 C C . PRO A 1 280 ? -1.049 -3.764 4.658 1.00 96.25 280 PRO A C 1
ATOM 2184 O O . PRO A 1 280 ? -1.425 -3.209 3.629 1.00 96.25 280 PRO A O 1
ATOM 2187 N N . VAL A 1 281 ? -1.458 -4.996 4.983 1.00 95.44 281 VAL A N 1
ATOM 2188 C CA . VAL A 1 281 ? -2.386 -5.777 4.146 1.00 95.44 281 VAL A CA 1
ATOM 2189 C C . VAL A 1 281 ? -3.755 -5.104 4.072 1.00 95.44 281 VAL A C 1
ATOM 2191 O O . VAL A 1 281 ? -4.292 -4.937 2.978 1.00 95.44 281 VAL A O 1
ATOM 2194 N N . GLU A 1 282 ? -4.302 -4.663 5.204 1.00 94.88 282 GLU A N 1
ATOM 2195 C CA . GLU A 1 282 ? -5.600 -3.989 5.238 1.00 94.88 282 GLU A CA 1
ATOM 2196 C C . GLU A 1 282 ? -5.547 -2.601 4.586 1.00 94.88 282 GLU A C 1
ATOM 2198 O O . GLU A 1 282 ? -6.486 -2.211 3.891 1.00 94.88 282 GLU A O 1
ATOM 2203 N N . LEU A 1 283 ? -4.422 -1.885 4.691 1.00 97.31 283 LEU A N 1
ATOM 2204 C CA . LEU A 1 283 ? -4.192 -0.671 3.900 1.00 97.31 283 LEU A CA 1
ATOM 2205 C C . LEU A 1 283 ? -4.228 -0.969 2.394 1.00 97.31 283 LEU A C 1
ATOM 2207 O O . LEU A 1 283 ? -4.950 -0.302 1.654 1.00 97.31 283 LEU A O 1
ATOM 2211 N N . ALA A 1 284 ? -3.517 -2.000 1.933 1.00 96.12 284 ALA A N 1
ATOM 2212 C CA . ALA A 1 284 ? -3.546 -2.400 0.528 1.00 96.12 284 ALA A CA 1
ATOM 2213 C C . ALA A 1 284 ? -4.963 -2.776 0.062 1.00 96.12 284 ALA A C 1
ATOM 2215 O O . ALA A 1 284 ? -5.365 -2.388 -1.033 1.00 96.12 284 ALA A O 1
ATOM 2216 N N . ARG A 1 285 ? -5.750 -3.470 0.896 1.00 93.31 285 ARG A N 1
ATOM 2217 C CA . ARG A 1 285 ? -7.146 -3.825 0.582 1.00 93.31 285 ARG A CA 1
ATOM 2218 C C . ARG A 1 285 ? -8.054 -2.613 0.430 1.00 93.31 285 ARG A C 1
ATOM 2220 O O . ARG A 1 285 ? -8.948 -2.634 -0.407 1.00 93.31 285 ARG A O 1
ATOM 2227 N N . ILE A 1 286 ? -7.843 -1.577 1.238 1.00 92.62 286 ILE A N 1
ATOM 2228 C CA . ILE A 1 286 ? -8.666 -0.364 1.209 1.00 92.62 286 ILE A CA 1
ATOM 2229 C C . ILE A 1 286 ? -8.347 0.503 -0.009 1.00 92.62 286 ILE A C 1
ATOM 2231 O O . ILE A 1 286 ? -9.266 1.040 -0.624 1.00 92.62 286 ILE A O 1
ATOM 2235 N N . PHE A 1 287 ? -7.068 0.650 -0.359 1.00 93.94 287 PHE A N 1
ATOM 2236 C CA . PHE A 1 287 ? -6.653 1.551 -1.437 1.00 93.94 287 PHE A CA 1
ATOM 2237 C C . PHE A 1 287 ? -6.574 0.880 -2.811 1.00 93.94 287 PHE A C 1
ATOM 2239 O O . PHE A 1 287 ? -6.685 1.585 -3.812 1.00 93.94 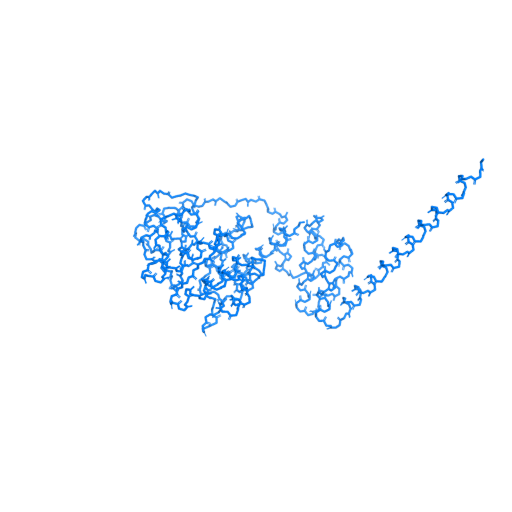287 PHE A O 1
ATOM 2246 N N . VAL A 1 288 ? -6.384 -0.444 -2.864 1.00 93.75 288 VAL A N 1
ATOM 2247 C CA . VAL A 1 288 ? -6.274 -1.213 -4.115 1.00 93.75 288 VAL A CA 1
ATOM 2248 C C . VAL A 1 288 ? -7.003 -2.572 -4.008 1.00 93.75 288 VAL A C 1
ATOM 2250 O O . VAL A 1 288 ? -6.388 -3.652 -4.031 1.00 93.75 288 VAL A O 1
ATOM 2253 N N . PRO A 1 289 ? -8.338 -2.554 -3.815 1.00 90.12 289 PRO A N 1
ATOM 2254 C CA . PRO A 1 289 ? -9.135 -3.760 -3.589 1.00 90.12 289 PRO A CA 1
ATOM 2255 C C . PRO A 1 289 ? -9.123 -4.732 -4.776 1.00 90.12 289 PRO A C 1
ATOM 2257 O O . PRO A 1 289 ? -9.184 -5.947 -4.580 1.00 90.12 289 PRO A O 1
ATOM 2260 N N . GLU A 1 290 ? -9.018 -4.234 -6.005 1.00 88.88 290 GLU A N 1
ATOM 2261 C CA . GLU A 1 290 ? -9.046 -5.029 -7.231 1.00 88.88 290 GLU A CA 1
ATOM 2262 C C . GLU A 1 290 ? -7.881 -6.022 -7.267 1.00 88.88 290 GLU A C 1
ATOM 2264 O O . GLU A 1 290 ? -8.101 -7.224 -7.459 1.00 88.88 290 GLU A O 1
ATOM 2269 N N . ILE A 1 291 ? -6.667 -5.547 -6.973 1.00 91.00 291 ILE A N 1
ATOM 2270 C CA . ILE A 1 291 ? -5.470 -6.387 -6.859 1.00 91.00 291 ILE A CA 1
ATOM 2271 C C . ILE A 1 291 ? -5.608 -7.357 -5.691 1.00 91.00 291 ILE A C 1
ATOM 2273 O O . ILE A 1 291 ? -5.454 -8.567 -5.856 1.00 91.00 291 ILE A O 1
ATOM 2277 N N . THR A 1 292 ? -5.888 -6.847 -4.492 1.00 90.44 292 THR A N 1
ATOM 2278 C CA . THR A 1 292 ? -5.878 -7.685 -3.283 1.00 90.44 292 THR A CA 1
ATOM 2279 C C . THR A 1 292 ? -6.935 -8.789 -3.312 1.00 90.44 292 THR A C 1
ATOM 2281 O O . THR A 1 292 ? -6.699 -9.863 -2.762 1.00 90.44 292 THR A O 1
ATOM 2284 N N . SER A 1 293 ? -8.059 -8.580 -4.008 1.00 86.62 293 SER A N 1
ATOM 2285 C CA . SER A 1 293 ? -9.147 -9.559 -4.136 1.00 86.62 293 SER A CA 1
ATOM 2286 C C . SER A 1 293 ? -8.763 -10.860 -4.848 1.00 86.62 293 SER A C 1
ATOM 2288 O O . SER A 1 293 ? -9.475 -11.858 -4.724 1.00 86.62 293 SER A O 1
ATOM 2290 N N . VAL A 1 294 ? -7.660 -10.881 -5.600 1.00 87.38 294 VAL A N 1
ATOM 2291 C CA . VAL A 1 294 ? -7.178 -12.094 -6.280 1.00 87.38 294 VAL A CA 1
ATOM 2292 C C . VAL A 1 294 ? -5.970 -12.727 -5.591 1.00 87.38 294 VAL A C 1
ATOM 2294 O O . VAL A 1 294 ? -5.605 -13.862 -5.917 1.00 87.38 294 VAL A O 1
ATOM 2297 N N . LEU A 1 295 ? -5.349 -12.026 -4.636 1.00 89.62 295 LEU A N 1
ATOM 2298 C CA . LEU A 1 295 ? -4.160 -12.514 -3.948 1.00 89.62 295 LEU A CA 1
ATOM 2299 C C . LEU A 1 295 ? -4.526 -13.567 -2.890 1.00 89.62 295 LEU A C 1
ATOM 2301 O O . LEU A 1 295 ? -5.434 -13.356 -2.087 1.00 89.62 295 LEU A O 1
ATOM 2305 N N . PRO A 1 296 ? -3.819 -14.709 -2.846 1.00 87.06 296 PRO A N 1
ATOM 2306 C CA . PRO A 1 296 ? -4.157 -15.792 -1.932 1.00 87.06 296 PRO A CA 1
ATOM 2307 C C . PRO A 1 296 ? -3.774 -15.459 -0.484 1.00 87.06 296 PRO A C 1
ATOM 2309 O O . PRO A 1 296 ? -2.597 -15.267 -0.168 1.00 87.06 296 PRO A O 1
ATOM 2312 N N . GLU A 1 297 ? -4.757 -15.487 0.420 1.00 86.19 297 GLU A N 1
ATOM 2313 C CA . GLU A 1 297 ? -4.550 -15.263 1.863 1.00 86.19 297 GLU A CA 1
ATOM 2314 C C . GLU A 1 297 ? -3.645 -16.315 2.511 1.00 86.19 297 GLU A C 1
ATOM 2316 O O . GLU A 1 297 ? -2.964 -16.026 3.492 1.00 86.19 297 GLU A O 1
ATOM 2321 N N . SER A 1 298 ? -3.546 -17.514 1.926 1.00 85.62 298 SER A N 1
ATOM 2322 C CA . SER A 1 298 ? -2.626 -18.562 2.386 1.00 85.62 298 SER A CA 1
ATOM 2323 C C . SER A 1 298 ? -1.160 -18.114 2.393 1.00 85.62 298 SER A C 1
ATOM 2325 O O . SER A 1 298 ? -0.337 -18.714 3.082 1.00 85.62 298 SER A O 1
ATOM 2327 N N . LEU A 1 299 ? -0.811 -17.064 1.638 1.00 88.38 299 LEU A N 1
ATOM 2328 C CA . LEU A 1 299 ? 0.530 -16.489 1.659 1.00 88.38 299 LEU A CA 1
ATOM 2329 C C . LEU A 1 299 ? 0.788 -15.578 2.872 1.00 88.38 299 LEU A C 1
AT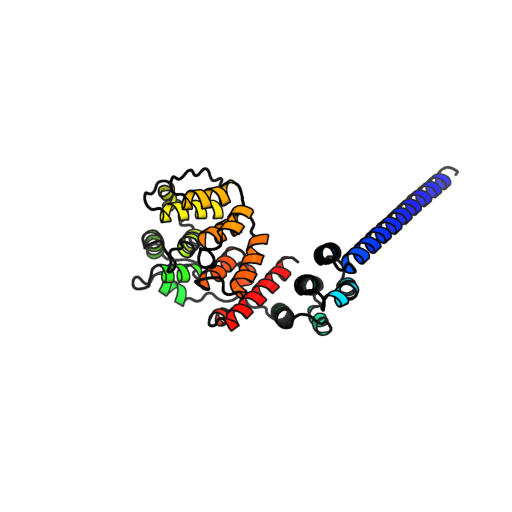OM 2331 O O . LEU A 1 299 ? 1.930 -15.213 3.121 1.00 88.38 299 LEU A O 1
ATOM 2335 N N . LEU A 1 300 ? -0.221 -15.232 3.669 1.00 87.50 300 LEU A N 1
ATOM 2336 C CA . LEU A 1 300 ? -0.049 -14.343 4.823 1.00 87.50 300 LEU A CA 1
ATOM 2337 C C . LEU A 1 300 ? 0.475 -15.063 6.082 1.00 87.50 300 LEU A C 1
ATOM 2339 O O . LEU A 1 300 ? 0.878 -14.414 7.050 1.00 87.50 300 LEU A O 1
ATOM 2343 N N . LEU A 1 301 ? 0.529 -16.400 6.047 1.00 83.06 301 LEU A N 1
ATOM 2344 C CA . LEU A 1 301 ? 0.818 -17.265 7.197 1.00 83.06 301 LEU A CA 1
ATOM 2345 C C . LEU A 1 301 ? 2.268 -17.197 7.706 1.00 83.06 301 LEU A C 1
ATOM 2347 O O . LEU A 1 301 ? 2.515 -17.449 8.882 1.00 83.06 301 LEU A O 1
ATOM 2351 N N . SER A 1 302 ? 3.239 -16.871 6.849 1.00 86.31 302 SER A N 1
ATOM 2352 C CA . SER A 1 302 ? 4.660 -16.799 7.223 1.00 86.31 302 SER A CA 1
ATOM 2353 C C . SER A 1 302 ? 5.323 -15.550 6.651 1.00 86.31 302 SER A C 1
ATOM 2355 O O . SER A 1 302 ? 4.843 -14.978 5.676 1.00 86.31 302 SER A O 1
ATOM 2357 N N . SER A 1 303 ? 6.440 -15.120 7.248 1.00 82.50 303 SER A N 1
ATOM 2358 C CA . SER A 1 303 ? 7.184 -13.946 6.761 1.00 82.50 303 SER A CA 1
ATOM 2359 C C . SER A 1 303 ? 7.646 -14.114 5.310 1.00 82.50 303 SER A C 1
ATOM 2361 O O . SER A 1 303 ? 7.420 -13.239 4.480 1.00 82.50 303 SER A O 1
ATOM 2363 N N . GLU A 1 304 ? 8.199 -15.280 4.978 1.00 83.50 304 GLU A N 1
ATOM 2364 C CA . GLU A 1 304 ? 8.644 -15.605 3.619 1.00 83.50 304 GLU A CA 1
ATOM 2365 C C . GLU A 1 304 ? 7.487 -15.565 2.610 1.00 83.50 304 GLU A C 1
ATOM 2367 O O . GLU A 1 304 ? 7.578 -14.916 1.565 1.00 83.50 304 GLU A O 1
ATOM 2372 N N . ASN A 1 305 ? 6.354 -16.183 2.950 1.00 88.56 305 ASN A N 1
ATOM 2373 C CA . ASN A 1 305 ? 5.189 -16.180 2.073 1.00 88.56 305 ASN A CA 1
ATOM 2374 C C . ASN A 1 305 ? 4.586 -14.772 1.928 1.00 88.56 305 ASN A C 1
ATOM 2376 O O . ASN A 1 305 ? 4.107 -14.426 0.847 1.00 88.56 305 ASN A O 1
ATOM 2380 N N . ARG A 1 306 ? 4.667 -13.923 2.962 1.00 90.94 306 ARG A N 1
ATOM 2381 C CA . ARG A 1 306 ? 4.219 -12.524 2.880 1.00 90.94 306 ARG A CA 1
ATOM 2382 C C . ARG A 1 306 ? 5.056 -11.713 1.908 1.00 90.94 306 ARG A C 1
ATOM 2384 O O . ARG A 1 306 ? 4.492 -10.933 1.150 1.00 90.94 306 ARG A O 1
ATOM 2391 N N . VAL A 1 307 ? 6.373 -11.914 1.869 1.00 91.19 307 VAL A N 1
ATOM 2392 C CA . VAL A 1 307 ? 7.223 -11.264 0.855 1.00 91.19 307 VAL A CA 1
ATOM 2393 C C . VAL A 1 307 ? 6.750 -11.643 -0.550 1.00 91.19 307 VAL A C 1
ATOM 2395 O O . VAL A 1 307 ? 6.643 -10.778 -1.421 1.00 91.19 307 VAL A O 1
ATOM 2398 N N . LYS A 1 308 ? 6.377 -12.912 -0.768 1.00 91.31 308 LYS A N 1
ATOM 2399 C CA . LYS A 1 308 ? 5.767 -13.353 -2.030 1.00 91.31 308 LYS A CA 1
ATOM 2400 C C . LYS A 1 308 ? 4.420 -12.674 -2.301 1.00 91.31 308 LYS A C 1
ATOM 2402 O O . LYS A 1 308 ? 4.196 -12.246 -3.429 1.00 91.31 308 LYS A O 1
ATOM 2407 N N . TRP A 1 309 ? 3.557 -12.527 -1.294 1.00 93.75 309 TRP A N 1
ATOM 2408 C CA . TRP A 1 309 ? 2.296 -11.782 -1.419 1.00 93.75 309 TRP A CA 1
ATOM 2409 C C . TRP A 1 309 ? 2.543 -10.334 -1.871 1.00 93.75 309 TRP A C 1
ATOM 2411 O O . TRP A 1 309 ? 1.912 -9.874 -2.818 1.00 93.75 309 TRP A O 1
ATOM 2421 N N . TRP A 1 310 ? 3.524 -9.647 -1.278 1.00 95.00 310 TRP A N 1
ATOM 2422 C CA . TRP A 1 310 ? 3.878 -8.272 -1.648 1.00 95.00 310 TRP A CA 1
ATOM 2423 C C . TRP A 1 310 ? 4.529 -8.153 -3.028 1.00 95.00 310 TRP A C 1
ATOM 2425 O O . TRP A 1 310 ? 4.272 -7.179 -3.727 1.00 95.00 310 TRP A O 1
ATOM 2435 N N . ASN A 1 311 ? 5.312 -9.144 -3.466 1.00 93.06 311 ASN A N 1
ATOM 2436 C CA . ASN A 1 311 ? 5.811 -9.197 -4.847 1.00 93.06 311 ASN A CA 1
ATOM 2437 C C . ASN A 1 311 ? 4.662 -9.335 -5.860 1.00 93.06 311 ASN A C 1
ATOM 2439 O O . ASN A 1 311 ? 4.660 -8.656 -6.887 1.00 93.06 311 ASN A O 1
ATOM 2443 N N . LEU A 1 312 ? 3.662 -10.171 -5.554 1.00 94.25 312 LEU A N 1
ATOM 2444 C CA . LEU A 1 312 ? 2.459 -10.292 -6.378 1.00 94.25 312 LEU A CA 1
ATOM 2445 C C . LEU A 1 312 ? 1.662 -8.987 -6.392 1.00 94.25 312 LEU A C 1
ATOM 2447 O O . LEU A 1 312 ? 1.231 -8.566 -7.462 1.00 94.25 312 LEU A O 1
ATOM 2451 N N . PHE A 1 313 ? 1.501 -8.338 -5.238 1.00 94.44 313 PHE A N 1
ATOM 2452 C CA . PHE A 1 313 ? 0.825 -7.047 -5.127 1.00 94.44 313 PHE A CA 1
ATOM 2453 C C . PHE A 1 313 ? 1.531 -5.959 -5.948 1.00 94.44 313 PHE A C 1
ATOM 2455 O O . PHE A 1 313 ? 0.891 -5.299 -6.759 1.00 94.44 313 PHE A O 1
ATOM 2462 N N . ALA A 1 314 ? 2.856 -5.836 -5.823 1.00 93.38 314 ALA A N 1
ATOM 2463 C CA . ALA A 1 314 ? 3.658 -4.886 -6.594 1.00 93.38 314 ALA A CA 1
ATOM 2464 C C . ALA A 1 314 ? 3.545 -5.119 -8.108 1.00 93.38 314 ALA A C 1
ATOM 2466 O O . ALA A 1 314 ? 3.403 -4.176 -8.879 1.00 93.38 314 ALA A O 1
ATOM 2467 N N . CYS A 1 315 ? 3.557 -6.382 -8.540 1.00 93.19 315 CYS A N 1
ATOM 2468 C CA . CYS A 1 315 ? 3.347 -6.731 -9.942 1.00 93.19 315 CYS A CA 1
ATOM 2469 C C . CYS A 1 315 ? 1.915 -6.411 -10.409 1.00 93.19 315 CYS A C 1
ATOM 2471 O O . CYS A 1 315 ? 1.726 -5.984 -11.543 1.00 93.19 315 CYS A O 1
ATOM 2473 N N . GLY A 1 316 ? 0.926 -6.553 -9.522 1.00 92.31 316 GLY A N 1
ATOM 2474 C CA . GLY A 1 316 ? -0.444 -6.097 -9.747 1.00 92.31 316 GLY A CA 1
ATOM 2475 C C . GLY A 1 316 ? -0.531 -4.594 -10.010 1.00 92.31 316 GLY A C 1
ATOM 2476 O O . GLY A 1 316 ? -1.229 -4.187 -10.931 1.00 92.31 316 GLY A O 1
ATOM 2477 N N . LEU A 1 317 ? 0.215 -3.774 -9.259 1.00 91.44 317 LEU A N 1
ATOM 2478 C CA . LEU A 1 317 ? 0.233 -2.319 -9.462 1.00 91.44 317 LEU A CA 1
ATOM 2479 C C . LEU A 1 317 ? 0.747 -1.967 -10.864 1.00 91.44 317 LEU A C 1
ATOM 2481 O O . LEU A 1 317 ? 0.140 -1.156 -11.554 1.00 91.44 317 LEU A O 1
ATOM 2485 N N . LEU A 1 318 ? 1.793 -2.658 -11.334 1.00 89.31 318 LEU A N 1
ATOM 2486 C CA . LEU A 1 318 ? 2.302 -2.489 -12.703 1.00 89.31 318 LEU A CA 1
ATOM 2487 C C . LEU A 1 318 ? 1.257 -2.840 -13.777 1.00 89.31 318 LEU A C 1
ATOM 2489 O O . LEU A 1 318 ? 1.322 -2.311 -14.884 1.00 89.31 318 LEU A O 1
ATOM 2493 N N . ILE A 1 319 ? 0.316 -3.742 -13.479 1.00 86.50 319 ILE A N 1
ATOM 2494 C CA . ILE A 1 319 ? -0.787 -4.091 -14.387 1.00 86.50 319 ILE A CA 1
ATOM 2495 C C . ILE A 1 319 ? -1.856 -2.999 -14.399 1.00 86.50 319 ILE A C 1
ATOM 2497 O O . ILE A 1 319 ? -2.414 -2.731 -15.459 1.00 86.50 319 ILE A O 1
ATOM 2501 N N . GLU A 1 320 ? -2.173 -2.394 -13.252 1.00 82.12 320 GLU A N 1
ATOM 2502 C CA . GLU A 1 320 ? -3.167 -1.314 -13.174 1.00 82.12 320 GLU A CA 1
ATOM 2503 C C . GLU A 1 320 ? -2.689 -0.014 -13.823 1.00 82.12 320 GLU A C 1
ATOM 2505 O O . GLU A 1 320 ? -3.504 0.741 -14.342 1.00 82.12 320 GLU A O 1
ATOM 2510 N N . GLU A 1 321 ? -1.377 0.221 -13.875 1.00 75.75 321 GLU A N 1
ATOM 2511 C CA . GLU A 1 321 ? -0.772 1.323 -14.635 1.00 75.75 321 GLU A CA 1
ATOM 2512 C C . GLU A 1 321 ? -0.781 1.108 -16.171 1.00 75.75 321 GLU A C 1
ATOM 2514 O O . GLU A 1 321 ? -0.086 1.824 -16.898 1.00 75.75 321 GLU A O 1
ATOM 2519 N N . ARG A 1 322 ? -1.516 0.109 -16.681 1.00 55.12 322 ARG A N 1
ATOM 2520 C CA . ARG A 1 322 ? -1.721 -0.160 -18.115 1.00 55.12 322 ARG A CA 1
ATOM 2521 C C . ARG A 1 322 ? -2.716 0.806 -18.755 1.00 55.12 322 ARG A C 1
ATOM 2523 O O . ARG A 1 322 ? -2.429 1.211 -19.906 1.00 55.12 322 ARG A O 1
#

Secondary structure (DSSP, 8-state):
--HHHHHHHHHHHHHHHHHHHHHHHHHHHHHHHHHHHT-SSHHHHHHHHHHHTTS-HHHHHHHHGGGTTS-HHHHHHHHHHHHHHHHHTT-GGGGGGS---HHHHHHHHHHHH---PPPP-HHHHHHHT-TTS-HHHHHHHHHT-S---HHHHHHHHHS----TTS--HHHHHHHHHTTGGGGGGGGGG-S-HHHHHHHHHHHHHTTPPP----SSHHHHHHHHHHHTT-HHHHHHHSB-TTS-B-HHHHHHHHHH-HHHHHHHHHHHHHTT--S-THHHHHHHHHH-HHHHTTS-GGGGGSHHHHHHHHHHHHHHHHHHT-

Foldseek 3Di:
DPVVVVVVVVVVVVVVVVVVVVVVVVVVVVVQLLCQCPDPDPVSNLVSLVVCLPPALVVLCVRLQVQCPPDPVSVVSSLLSNLLNCLVVVNLVVCVVGSHDPLLNVLSVCVSPDDDFDDQDPVLQVQLQDPPHALQSNLLSLLSDQDHDPVSLVCLVVHDQADPVRANQSSLLSCLNHVVLVVLPVLLPDPDPSSVLSNQLSCLVVVHADPHDDPDPVSVQLSCCRNVLPLVSLVVPQADPVQAGRLSSLSSNCSSPVVVSLVVLLVCLLVVSHPDNSSSLSVCCSSPVVQSRRQDPVLVPDSVSSNSSSSSSVSVVSSVVD

Sequence (322 aa):
MKHTSLASFAITIIIATMCGAWISHNNAEEADIQRLLSSTATIDQLAGIEKIKHESFDSLVNRLSPLLESDPKVANSACNALVQCAFRESCVHQLDQLHIRPTLLESAKWWNTKKTKSLSNPENCALACDKNASPWLRRLAALHCDSLDSECLDELQTMPLVDRDGSILLSTLALHKHSLSSKTSLWNTSIDIDQRKIFILLQGLAKKSLRHTDSDPTVQHISKILTNKNGILAWRSMHLTNGLIDPDIFLSGLIVDQVAFLQLLVESAQANLWQHPEHPVELARIFVPEITSVLPESLLLSSENRVKWWNLFACGLLIEER

Radius of gyration: 25.58 Å; Cα contacts (8 Å, |Δi|>4): 352; chains: 1; bounding box: 54×48×91 Å